Protein AF-X1L681-F1 (afdb_monomer_lite)

Organism: NCBI:txid412755

Foldseek 3Di:
DDDDDDDPDDPPPDPDDDDDPVVVVVVVVVCVVVVVVVVVVVVVVVQVVVVVVVVVVVVVCCVVCLVLDLFDFDLQQQAFLSEPVRGGTATPSPNGQGWHWDDDDRQKDPCVLDVRHIDGDDPVPIIDIDGPDDCSPDDDPDDDDDDKDAAQDADAADWDWPDDDPQAKTWTWHCQHPVPHNFIWIKIWGADPVRDIDIDIDTDPDHRDHSDMDD

pLDDT: mean 84.03, std 11.39, range [42.72, 97.19]

Secondary structure (DSSP, 8-state):
-----------------PPPHHHHHHHHHHHHHHHHHHHHHHHHHHHHHHHHHHHHHHHHHHHHHGGG----B---S-STT-STTS-SB-B-SSS---EEEESSS--EE-TTS-TT--EE---SSS-EEEEPP-GGGS--SS------EE-S---SSS-EEEEEETTTEEEEEES-BTTTBS--EEEEEEEETTTEEEEEEEE-SS---TT-EE-

Radius of gyration: 27.43 Å; chains: 1; bounding box: 93×43×68 Å

Structure (mmCIF, N/CA/C/O backbone):
data_AF-X1L681-F1
#
_entry.id   AF-X1L681-F1
#
loop_
_atom_site.group_PDB
_atom_site.id
_atom_site.type_symbol
_atom_site.label_atom_id
_atom_site.label_alt_id
_atom_site.label_comp_id
_atom_site.label_asym_id
_atom_site.label_entity_id
_atom_site.label_seq_id
_atom_site.pdbx_PDB_ins_code
_atom_site.Cartn_x
_atom_site.Cartn_y
_atom_site.Cartn_z
_atom_site.occupancy
_atom_site.B_iso_or_equiv
_atom_site.auth_seq_id
_atom_site.auth_comp_id
_atom_site.auth_asym_id
_atom_site.auth_atom_id
_atom_site.pdbx_PDB_model_num
ATOM 1 N N . MET A 1 1 ? -76.059 2.294 -3.462 1.00 42.72 1 MET A N 1
ATOM 2 C CA . MET A 1 1 ? -75.699 1.269 -2.457 1.00 42.72 1 MET A CA 1
ATOM 3 C C . MET A 1 1 ? -74.418 1.729 -1.767 1.00 42.72 1 MET A C 1
ATOM 5 O O . MET A 1 1 ? -73.366 1.656 -2.380 1.00 42.72 1 MET A O 1
ATOM 9 N N . ILE A 1 2 ? -74.500 2.302 -0.562 1.00 47.19 2 ILE A N 1
ATOM 10 C CA . ILE A 1 2 ? -73.331 2.794 0.194 1.00 47.19 2 ILE A CA 1
ATOM 11 C C . ILE A 1 2 ? -73.298 2.018 1.514 1.00 47.19 2 ILE A C 1
ATOM 13 O O . ILE A 1 2 ? -74.189 2.177 2.346 1.00 47.19 2 ILE A O 1
ATOM 17 N N . LYS A 1 3 ? -72.314 1.125 1.684 1.00 55.50 3 LYS A N 1
ATOM 18 C CA . LYS A 1 3 ? -72.090 0.389 2.938 1.00 55.50 3 LYS A CA 1
ATOM 19 C C . LYS A 1 3 ? -71.319 1.287 3.907 1.00 55.50 3 LYS A C 1
ATOM 21 O O . LYS A 1 3 ? -70.179 1.654 3.646 1.00 55.50 3 LYS A O 1
ATOM 26 N N . ARG A 1 4 ? -71.951 1.630 5.031 1.00 62.47 4 ARG A N 1
ATOM 27 C CA . ARG A 1 4 ? -71.332 2.330 6.164 1.00 62.47 4 ARG A CA 1
ATOM 28 C C . ARG A 1 4 ? -70.375 1.365 6.872 1.00 62.47 4 ARG A C 1
ATOM 30 O O . ARG A 1 4 ? -70.828 0.368 7.427 1.00 62.47 4 ARG A O 1
ATOM 37 N N . LEU A 1 5 ? -69.072 1.648 6.835 1.00 57.25 5 LEU A N 1
ATOM 38 C CA . LEU A 1 5 ? -68.060 0.879 7.562 1.00 57.25 5 LEU A CA 1
ATOM 39 C C . LEU A 1 5 ? -68.226 1.106 9.071 1.00 57.25 5 LEU A C 1
ATOM 41 O O . LEU A 1 5 ? -68.262 2.236 9.560 1.00 57.25 5 LEU A O 1
ATOM 45 N N . SER A 1 6 ? -68.403 0.006 9.794 1.00 63.72 6 SER A N 1
ATOM 46 C CA . SER A 1 6 ? -68.608 -0.039 11.235 1.00 63.72 6 SER A CA 1
ATOM 47 C C . SER A 1 6 ? -67.305 0.222 11.991 1.00 63.72 6 SER A C 1
ATOM 49 O O . SER A 1 6 ? -66.348 -0.527 11.840 1.00 63.72 6 SER A O 1
ATOM 51 N N . LYS A 1 7 ? -67.331 1.270 12.824 1.00 59.84 7 LYS A N 1
ATOM 52 C CA . LYS A 1 7 ? -66.601 1.465 14.091 1.00 59.84 7 LYS A CA 1
ATOM 53 C C . LYS A 1 7 ? -65.212 0.808 14.198 1.00 59.84 7 LYS A C 1
ATOM 55 O O . LYS A 1 7 ? -65.097 -0.352 14.579 1.00 59.84 7 LYS A O 1
ATOM 60 N N . PHE A 1 8 ? -64.165 1.622 14.052 1.00 59.06 8 PHE A N 1
ATOM 61 C CA . PHE A 1 8 ? -62.910 1.384 14.766 1.00 59.06 8 PHE A CA 1
ATOM 62 C C . PHE A 1 8 ? -63.180 1.586 16.264 1.00 59.06 8 PHE A C 1
ATOM 64 O O . PHE A 1 8 ? -63.377 2.705 16.733 1.00 59.06 8 PHE A O 1
ATOM 71 N N . SER A 1 9 ? -63.291 0.478 16.992 1.00 66.19 9 SER A N 1
ATOM 72 C CA . SER A 1 9 ? -63.393 0.447 18.449 1.00 66.19 9 SER A CA 1
ATOM 73 C C . SER A 1 9 ? -61.999 0.648 19.036 1.00 66.19 9 SER A C 1
ATOM 75 O O . SER A 1 9 ? -61.171 -0.255 18.952 1.00 66.19 9 SER A O 1
ATOM 77 N N . PHE A 1 10 ? -61.731 1.815 19.621 1.00 61.97 10 PHE A N 1
ATOM 78 C CA . PHE A 1 10 ? -60.530 2.032 20.428 1.00 61.97 10 PHE A CA 1
ATOM 79 C C . PHE A 1 10 ? -60.710 1.229 21.724 1.00 61.97 10 PHE A C 1
ATOM 81 O O . PHE A 1 10 ? -61.494 1.618 22.589 1.00 61.97 10 PHE A O 1
ATOM 88 N N . GLN A 1 11 ? -60.069 0.062 21.828 1.00 67.00 11 GLN A N 1
ATOM 89 C CA . GLN A 1 11 ? -59.990 -0.657 23.098 1.00 67.00 11 GLN A CA 1
ATOM 90 C C . GLN A 1 11 ? -59.232 0.234 24.087 1.00 67.00 11 GLN A C 1
ATOM 92 O O . GLN A 1 11 ? -58.074 0.582 23.861 1.00 67.00 11 GLN A O 1
ATOM 97 N N . SER A 1 12 ? -59.907 0.660 25.155 1.00 64.06 12 SER A N 1
ATOM 98 C CA . SER A 1 12 ? -59.257 1.325 26.277 1.00 64.06 12 SER A CA 1
ATOM 99 C C . SER A 1 12 ? -58.323 0.323 26.942 1.00 64.06 12 SER A C 1
ATOM 101 O O . SER A 1 12 ? -58.785 -0.742 27.349 1.00 64.06 12 SER A O 1
ATOM 103 N N . PHE A 1 13 ? -57.038 0.657 27.063 1.00 62.59 13 PHE A N 1
ATOM 104 C CA . PHE A 1 13 ? -56.138 -0.078 27.943 1.00 62.59 13 PHE A CA 1
ATOM 105 C C . PHE A 1 13 ? -56.743 -0.056 29.350 1.00 62.59 13 PHE A C 1
ATOM 107 O O . PHE A 1 13 ? -56.877 1.014 29.953 1.00 62.59 13 PHE A O 1
ATOM 114 N N . GLU A 1 14 ? -57.172 -1.219 29.845 1.00 66.12 14 GLU A N 1
ATOM 115 C CA . GLU A 1 14 ? -57.453 -1.380 31.267 1.00 66.12 14 GLU A CA 1
ATOM 116 C C . GLU A 1 14 ? -56.194 -0.981 32.036 1.00 66.12 14 GLU A C 1
ATOM 118 O O . GLU A 1 14 ? -55.065 -1.214 31.598 1.00 66.12 14 GLU A O 1
ATOM 123 N N . LYS A 1 15 ? -56.396 -0.262 33.141 1.00 64.25 15 LYS A N 1
ATOM 124 C CA . LYS A 1 15 ? -55.330 0.332 33.945 1.00 64.25 15 LYS A CA 1
ATOM 125 C C . LYS A 1 15 ? -54.627 -0.766 34.741 1.00 64.25 15 LYS A C 1
ATOM 127 O O . LYS A 1 15 ? -54.794 -0.867 35.956 1.00 64.25 15 LYS A O 1
ATOM 132 N N . ASP A 1 16 ? -53.853 -1.578 34.041 1.00 67.12 16 ASP A N 1
ATOM 133 C CA . AS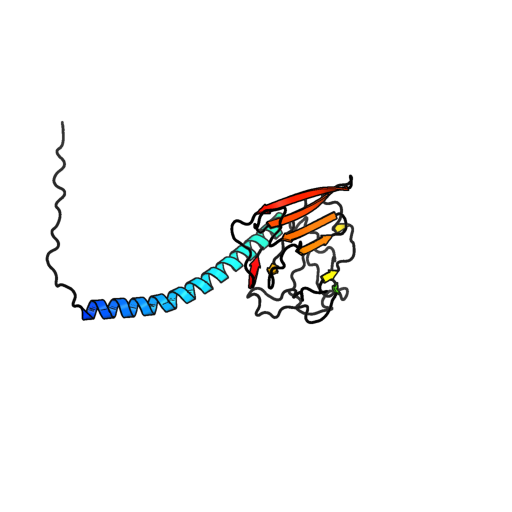P A 1 16 ? -52.916 -2.504 34.644 1.00 67.12 16 ASP A CA 1
ATOM 134 C C . ASP A 1 16 ? -51.794 -1.709 35.327 1.00 67.12 16 ASP A C 1
ATOM 136 O O . ASP A 1 16 ? -51.460 -0.582 34.955 1.00 67.12 16 ASP A O 1
ATOM 140 N N . LYS A 1 17 ? -51.307 -2.265 36.434 1.00 75.88 17 LYS A N 1
ATOM 141 C CA . LYS A 1 17 ? -50.476 -1.621 37.461 1.00 75.88 17 LYS A CA 1
ATOM 142 C C . LYS A 1 17 ? -49.351 -0.747 36.875 1.00 75.88 17 LYS A C 1
ATOM 144 O O . LYS A 1 17 ? -48.612 -1.178 35.998 1.00 75.88 17 LYS A O 1
ATOM 149 N N . GLY A 1 18 ? -49.199 0.473 37.401 1.00 77.31 18 GLY A N 1
ATOM 150 C CA . GLY A 1 18 ? -48.084 1.360 37.052 1.00 77.31 18 GLY A CA 1
ATOM 151 C C . GLY A 1 18 ? -46.745 0.830 37.572 1.00 77.31 18 GLY A C 1
ATOM 152 O O . GLY A 1 18 ? -46.695 0.227 38.643 1.00 77.31 18 GLY A O 1
ATOM 153 N N . PHE A 1 19 ? -45.671 1.074 36.821 1.00 76.69 19 PHE A N 1
ATOM 154 C CA . PHE A 1 19 ? -44.308 0.690 37.195 1.00 76.69 19 PHE A CA 1
ATOM 155 C C . PHE A 1 19 ? -43.806 1.507 38.390 1.00 76.69 19 PHE A C 1
ATOM 157 O O . PHE A 1 19 ? -44.055 2.712 38.486 1.00 76.69 19 PHE A O 1
ATOM 164 N N . THR A 1 20 ? -43.071 0.869 39.296 1.00 90.94 20 THR A N 1
ATOM 165 C CA . THR A 1 20 ? -42.394 1.569 40.390 1.00 90.94 20 THR A CA 1
ATOM 166 C C . THR A 1 20 ? -41.148 2.297 39.873 1.00 90.94 20 THR A C 1
ATOM 168 O O . THR A 1 20 ? -40.495 1.870 38.920 1.00 90.94 20 THR A O 1
ATOM 171 N N . LEU A 1 21 ? -40.779 3.413 40.511 1.00 91.25 21 LEU A N 1
ATOM 172 C CA . LEU A 1 21 ? -39.593 4.194 40.122 1.00 91.25 21 LEU A CA 1
ATOM 173 C C . LEU A 1 21 ? -38.296 3.378 40.207 1.00 91.25 21 LEU A C 1
ATOM 175 O O . LEU A 1 21 ? -37.393 3.572 39.396 1.00 91.25 21 LEU A O 1
ATOM 179 N N . ILE A 1 22 ? -38.213 2.457 41.170 1.00 92.62 22 ILE A N 1
ATOM 180 C CA . ILE A 1 22 ? -37.039 1.600 41.336 1.00 92.62 22 ILE A CA 1
ATOM 181 C C . ILE A 1 22 ? -36.929 0.561 40.215 1.00 92.62 22 ILE A C 1
ATOM 183 O O . ILE A 1 22 ? -35.825 0.307 39.742 1.00 92.62 22 ILE A O 1
ATOM 187 N N . GLU A 1 23 ? -38.050 0.020 39.728 1.00 91.12 23 GLU A N 1
ATOM 188 C CA . GLU A 1 23 ? -38.054 -0.899 38.582 1.00 91.12 23 GLU A CA 1
ATOM 189 C C . GLU A 1 23 ? -37.534 -0.207 37.327 1.00 91.12 23 GLU A C 1
ATOM 191 O O . GLU A 1 23 ? -36.645 -0.729 36.656 1.00 91.12 23 GLU A O 1
ATOM 196 N N . LEU A 1 24 ? -38.023 1.001 37.037 1.00 91.25 24 LEU A N 1
ATOM 197 C CA . LEU A 1 24 ? -37.568 1.742 35.864 1.00 91.25 24 LEU A CA 1
ATOM 198 C C . LEU A 1 24 ? -36.078 2.103 35.964 1.00 91.25 24 LEU A C 1
ATOM 200 O O . LEU A 1 24 ? -35.354 2.004 34.972 1.00 91.25 24 LEU A O 1
ATOM 204 N N . LEU A 1 25 ? -35.608 2.474 37.159 1.00 93.62 25 LEU A N 1
ATOM 205 C CA . LEU A 1 25 ? -34.208 2.824 37.397 1.00 93.62 25 LEU A CA 1
ATOM 206 C C . LEU A 1 25 ? -33.275 1.628 37.175 1.00 93.62 25 LEU A C 1
ATOM 208 O O . LEU A 1 25 ? -32.243 1.765 36.517 1.00 93.62 25 LEU A O 1
ATOM 212 N N . VAL A 1 26 ? -33.644 0.448 37.674 1.00 95.38 26 VAL A N 1
ATOM 213 C CA . VAL A 1 26 ? -32.852 -0.773 37.470 1.00 95.38 26 VAL A CA 1
ATOM 214 C C . VAL A 1 26 ? -32.825 -1.165 35.990 1.00 95.38 26 VAL A C 1
ATOM 216 O O . VAL A 1 26 ? -31.778 -1.567 35.485 1.00 95.38 26 VAL A O 1
ATOM 219 N N . VAL A 1 27 ? -33.929 -0.987 35.259 1.00 95.75 27 VAL A N 1
ATOM 220 C CA . VAL A 1 27 ? -33.996 -1.311 33.825 1.00 95.75 27 VAL A CA 1
ATOM 221 C C . VAL A 1 27 ? -33.046 -0.443 33.007 1.00 95.75 27 VAL A C 1
ATOM 223 O O . VAL A 1 27 ? -32.245 -0.979 32.242 1.00 95.75 27 VAL A O 1
ATOM 226 N N . ILE A 1 28 ? -33.080 0.881 33.174 1.00 95.25 28 ILE A N 1
ATOM 227 C CA . ILE A 1 28 ? -32.173 1.762 32.422 1.00 95.25 28 ILE A CA 1
ATOM 228 C C . ILE A 1 28 ? -30.708 1.536 32.818 1.00 95.25 28 ILE A C 1
ATOM 230 O O . ILE A 1 28 ? -29.828 1.648 31.965 1.00 95.25 28 ILE A O 1
ATOM 234 N N . ALA A 1 29 ? -30.446 1.148 34.073 1.00 96.06 29 ALA A N 1
ATOM 235 C CA . ALA A 1 29 ? -29.107 0.795 34.533 1.00 96.06 29 ALA A CA 1
ATOM 236 C C . ALA A 1 29 ? -28.584 -0.477 33.840 1.00 96.06 29 ALA A C 1
ATOM 238 O O . ALA A 1 29 ? -27.460 -0.488 33.337 1.00 96.06 29 ALA A O 1
ATOM 239 N N . ILE A 1 30 ? -29.405 -1.528 33.745 1.00 95.69 30 ILE A N 1
ATOM 240 C CA . ILE A 1 30 ? -29.020 -2.783 33.084 1.00 95.69 30 ILE A CA 1
ATOM 241 C C . ILE A 1 30 ? -28.907 -2.593 31.567 1.00 95.69 30 ILE A C 1
ATOM 243 O O . ILE A 1 30 ? -27.927 -3.039 30.972 1.00 95.69 30 ILE A O 1
ATOM 247 N N . VAL A 1 31 ? -29.858 -1.900 30.928 1.00 95.81 31 VAL A N 1
ATOM 248 C CA . VAL A 1 31 ? -29.795 -1.622 29.482 1.00 95.81 31 VAL A CA 1
ATOM 249 C C . VAL A 1 31 ? -28.575 -0.766 29.149 1.00 95.81 31 VAL A C 1
ATOM 251 O O . VAL A 1 31 ? -27.895 -1.063 28.173 1.00 95.81 31 VAL A O 1
ATOM 254 N N . GLY A 1 32 ? -28.237 0.238 29.965 1.00 96.44 32 GLY A N 1
ATOM 255 C CA . GLY A 1 32 ? -27.022 1.039 29.786 1.00 96.44 32 GLY A CA 1
ATOM 256 C C . GLY A 1 32 ? -25.744 0.201 29.876 1.00 96.44 32 GLY A C 1
ATOM 257 O O . GLY A 1 32 ? -24.854 0.328 29.031 1.00 96.44 32 GLY A O 1
ATOM 258 N N . LEU A 1 33 ? -25.681 -0.718 30.844 1.00 95.00 33 LEU A N 1
ATOM 259 C CA . LEU A 1 33 ? -24.559 -1.644 30.985 1.00 95.00 33 LEU A CA 1
ATOM 260 C C . LEU A 1 33 ? -24.437 -2.576 29.768 1.00 95.00 33 LEU A C 1
ATOM 262 O O . LEU A 1 33 ? -23.361 -2.669 29.175 1.00 95.00 33 LEU A O 1
ATOM 266 N N . LEU A 1 34 ? -25.535 -3.201 29.333 1.00 96.69 34 LEU A N 1
ATOM 267 C CA . LEU A 1 34 ? -25.547 -4.095 28.168 1.00 96.69 34 LEU A CA 1
ATOM 268 C C . LEU A 1 34 ? -25.254 -3.352 26.853 1.00 96.69 34 LEU A C 1
ATOM 270 O O . LEU A 1 34 ? -24.528 -3.866 25.997 1.00 96.69 34 LEU A O 1
ATOM 274 N N . ALA A 1 35 ? -25.766 -2.130 26.699 1.00 95.75 35 ALA A N 1
ATOM 275 C CA . ALA A 1 35 ? -25.518 -1.274 25.541 1.00 95.75 35 ALA A CA 1
ATOM 276 C C . ALA A 1 35 ? -24.029 -0.913 25.408 1.00 95.75 35 ALA A C 1
ATOM 278 O O . ALA A 1 35 ? -23.493 -0.880 24.299 1.00 95.75 35 ALA A O 1
ATOM 279 N N . SER A 1 36 ? -23.334 -0.694 26.530 1.00 95.38 36 SER A N 1
ATOM 280 C CA . SER A 1 36 ? -21.902 -0.374 26.510 1.00 95.38 36 SER A CA 1
ATOM 281 C C . SER A 1 36 ? -21.052 -1.524 25.948 1.00 95.38 36 SER A C 1
ATOM 283 O O . SER A 1 36 ? -20.210 -1.305 25.076 1.00 95.38 36 SER A O 1
ATOM 285 N N . ILE A 1 37 ? -21.329 -2.760 26.377 1.00 93.62 37 ILE A N 1
ATOM 286 C CA . ILE A 1 37 ? -20.597 -3.959 25.947 1.00 93.62 37 ILE A CA 1
ATOM 287 C C . ILE A 1 37 ? -20.890 -4.264 24.473 1.00 93.62 37 ILE A C 1
ATOM 289 O O . ILE A 1 37 ? -19.983 -4.547 23.687 1.00 93.62 37 ILE A O 1
ATOM 293 N N . THR A 1 38 ? -22.156 -4.162 24.069 1.00 93.19 38 THR A N 1
ATOM 294 C CA . THR A 1 38 ? -22.578 -4.437 22.688 1.00 93.19 38 THR A CA 1
ATOM 295 C C . THR A 1 38 ? -22.023 -3.426 21.684 1.00 93.19 38 THR A C 1
ATOM 297 O O . THR A 1 38 ? -21.612 -3.826 20.596 1.00 93.19 38 THR A O 1
ATOM 300 N N . LEU A 1 39 ? -21.915 -2.139 22.035 1.00 92.94 39 LEU A N 1
ATOM 301 C CA . LEU A 1 39 ? -21.349 -1.124 21.139 1.00 92.94 39 LEU A CA 1
ATOM 302 C C . LEU A 1 39 ? -19.888 -1.419 20.763 1.00 92.94 39 LEU A C 1
ATOM 304 O O . LEU A 1 39 ? -19.503 -1.256 19.603 1.00 92.94 39 LEU A O 1
ATOM 308 N N . VAL A 1 40 ? -19.073 -1.861 21.725 1.00 87.19 40 VAL A N 1
ATOM 309 C CA . VAL A 1 40 ? -17.669 -2.222 21.468 1.00 87.19 40 VAL A CA 1
ATOM 310 C C . VAL A 1 40 ? -17.587 -3.426 20.524 1.00 87.19 40 VAL A C 1
ATOM 312 O O . VAL A 1 40 ? -16.798 -3.411 19.577 1.00 87.19 40 VAL A O 1
ATOM 315 N N . ALA A 1 41 ? -18.453 -4.427 20.710 1.00 87.44 41 ALA A N 1
ATOM 316 C CA . ALA A 1 41 ? -18.529 -5.586 19.822 1.00 87.44 41 ALA A CA 1
ATOM 317 C C . ALA A 1 41 ? -18.938 -5.201 18.385 1.00 87.44 41 ALA A C 1
ATOM 319 O O . ALA A 1 41 ? -18.335 -5.687 17.427 1.00 87.44 41 ALA A O 1
ATOM 320 N N . ILE A 1 42 ? -19.899 -4.281 18.223 1.00 90.44 42 ILE A N 1
ATOM 321 C CA . ILE A 1 42 ? -20.344 -3.788 16.907 1.00 90.44 42 ILE A CA 1
ATOM 322 C C . ILE A 1 42 ? -19.225 -3.029 16.188 1.00 90.44 42 ILE A C 1
ATOM 324 O O . ILE A 1 42 ? -19.044 -3.222 14.987 1.00 90.44 42 ILE A O 1
ATOM 328 N N . LYS A 1 43 ? -18.447 -2.196 16.895 1.00 83.81 43 LYS A N 1
ATOM 329 C CA . LYS A 1 43 ? -17.310 -1.477 16.290 1.00 83.81 43 LYS A CA 1
ATOM 330 C C . LYS A 1 43 ? -16.279 -2.447 15.707 1.00 83.81 43 LYS A C 1
ATOM 332 O O . LYS A 1 43 ? -15.952 -2.336 14.528 1.00 83.81 43 LYS A O 1
ATOM 337 N N . LYS A 1 44 ? -15.861 -3.451 16.487 1.00 81.56 44 LYS A N 1
ATOM 338 C CA . LYS A 1 44 ? -14.920 -4.489 16.034 1.00 81.56 44 LYS A CA 1
ATOM 339 C C . LYS A 1 44 ? -15.485 -5.314 14.869 1.00 81.56 44 LYS A C 1
ATOM 341 O O . LYS A 1 44 ? -14.777 -5.594 13.906 1.00 81.56 44 LYS A O 1
ATOM 346 N N . ALA A 1 45 ? -16.766 -5.683 14.927 1.00 84.44 45 ALA A N 1
ATOM 347 C CA . ALA A 1 45 ? -17.429 -6.417 13.848 1.00 84.44 45 ALA A CA 1
ATOM 348 C C . ALA A 1 45 ? -17.530 -5.592 12.552 1.00 84.44 45 ALA A C 1
ATOM 350 O O . ALA A 1 45 ? -17.350 -6.130 11.462 1.00 84.44 45 ALA A O 1
ATOM 351 N N . GLY A 1 46 ? -17.779 -4.286 12.664 1.00 85.25 46 GLY A N 1
ATOM 352 C CA . GLY A 1 46 ? -17.822 -3.373 11.525 1.00 85.25 46 GLY A CA 1
ATOM 353 C C . GLY A 1 46 ? -16.472 -3.234 10.825 1.00 85.25 46 GLY A C 1
ATOM 354 O O . GLY A 1 46 ? -16.427 -3.207 9.598 1.00 85.25 46 GLY A O 1
ATOM 355 N N . GLU A 1 47 ? -15.374 -3.185 11.580 1.00 81.94 47 GLU A N 1
ATOM 356 C CA . GLU A 1 47 ? -14.016 -3.178 11.021 1.00 81.94 47 GLU A CA 1
ATOM 357 C C . GLU A 1 47 ? -13.709 -4.492 10.293 1.00 81.94 47 GLU A C 1
ATOM 359 O O . GLU A 1 47 ? -13.354 -4.458 9.118 1.00 81.94 47 GLU A O 1
ATOM 364 N N . LYS A 1 48 ? -13.996 -5.647 10.910 1.00 82.44 48 LYS A N 1
ATOM 365 C CA . LYS A 1 48 ? -13.881 -6.965 10.252 1.00 82.44 48 LYS A CA 1
ATOM 366 C C . LYS A 1 48 ? -14.704 -7.069 8.967 1.00 82.44 48 LYS A C 1
ATOM 368 O O . LYS A 1 48 ? -14.232 -7.598 7.965 1.00 82.44 48 LYS A O 1
ATOM 373 N N . ALA A 1 49 ? -15.925 -6.537 8.970 1.00 85.56 49 ALA A N 1
ATOM 374 C CA . ALA A 1 49 ? -16.780 -6.536 7.788 1.00 85.56 49 ALA A CA 1
ATOM 375 C C . ALA A 1 49 ? -16.226 -5.655 6.657 1.00 85.56 49 ALA A C 1
ATOM 377 O O . ALA A 1 49 ? -16.435 -5.976 5.489 1.00 85.56 49 ALA A O 1
ATOM 378 N N . LYS A 1 50 ? -15.528 -4.556 6.976 1.00 82.44 50 LYS A N 1
ATOM 379 C CA . LYS A 1 50 ? -14.849 -3.731 5.966 1.00 82.44 50 LYS A CA 1
ATOM 380 C C . LYS A 1 50 ? -13.710 -4.505 5.310 1.00 82.44 50 LYS A C 1
ATOM 382 O O . LYS A 1 50 ? -13.685 -4.569 4.086 1.00 82.44 50 LYS A O 1
ATOM 387 N N . TRP A 1 51 ? -12.871 -5.172 6.102 1.00 79.44 51 TRP A N 1
ATOM 388 C CA . TRP A 1 51 ? -11.792 -6.023 5.588 1.00 79.44 51 TRP A CA 1
ATOM 389 C C . TRP A 1 51 ? -12.306 -7.140 4.685 1.00 79.44 51 TRP A C 1
ATOM 391 O O . TRP A 1 51 ? -11.822 -7.308 3.571 1.00 79.44 51 TRP A O 1
ATOM 401 N N . ALA A 1 52 ? -13.345 -7.855 5.122 1.00 84.56 52 ALA A N 1
ATOM 402 C CA . ALA A 1 52 ? -13.939 -8.932 4.333 1.00 84.56 52 ALA A CA 1
ATOM 403 C C . ALA A 1 52 ? -14.457 -8.440 2.971 1.00 84.56 52 ALA A C 1
ATOM 405 O O . ALA A 1 52 ? -14.319 -9.131 1.964 1.00 84.56 52 ALA A O 1
ATOM 406 N N . ARG A 1 53 ? -15.025 -7.227 2.918 1.00 86.69 53 ARG A N 1
ATOM 407 C CA . ARG A 1 53 ? -15.455 -6.613 1.653 1.00 86.69 53 ARG A CA 1
ATOM 408 C C . ARG A 1 53 ? -14.274 -6.227 0.771 1.00 86.69 53 ARG A C 1
ATOM 410 O O . ARG A 1 53 ? -14.345 -6.467 -0.428 1.00 86.69 53 ARG A O 1
ATOM 417 N N . MET A 1 54 ? -13.216 -5.663 1.352 1.00 84.69 54 MET A N 1
ATOM 418 C CA . MET A 1 54 ? -12.010 -5.278 0.613 1.00 84.69 54 MET A CA 1
ATOM 419 C C . MET A 1 54 ? -11.328 -6.500 -0.021 1.00 84.69 54 MET A C 1
ATOM 421 O O . MET A 1 54 ? -11.020 -6.495 -1.215 1.00 84.69 54 MET A O 1
ATOM 425 N N . LEU A 1 55 ? -11.195 -7.597 0.737 1.00 84.31 55 LEU A N 1
ATOM 426 C CA . LEU A 1 55 ? -10.682 -8.874 0.230 1.00 84.31 55 LEU A CA 1
ATOM 427 C C . LEU A 1 55 ? -11.558 -9.439 -0.893 1.00 84.31 55 LEU A C 1
ATOM 429 O O . LEU A 1 55 ? -11.048 -9.853 -1.932 1.00 84.31 55 LEU A O 1
ATOM 433 N N . GLN A 1 56 ? -12.882 -9.431 -0.711 1.00 89.12 56 GLN A N 1
ATOM 434 C CA . GLN A 1 56 ? -13.812 -9.927 -1.725 1.00 89.12 56 GLN A CA 1
ATOM 435 C C . GLN A 1 56 ? -13.742 -9.107 -3.018 1.00 89.12 56 GLN A C 1
ATOM 437 O O . GLN A 1 56 ? -13.836 -9.675 -4.107 1.00 89.12 56 GLN A O 1
ATOM 442 N N . PHE A 1 57 ? -13.571 -7.788 -2.906 1.00 87.75 57 PHE A N 1
ATOM 443 C CA . PHE A 1 57 ? -13.377 -6.914 -4.055 1.00 87.75 57 PHE A CA 1
ATOM 444 C C . PHE A 1 57 ? -12.058 -7.230 -4.774 1.00 87.75 57 PHE A C 1
ATOM 446 O O . PHE A 1 57 ? -12.077 -7.453 -5.982 1.00 87.75 57 PHE A O 1
ATOM 453 N N . SER A 1 58 ? -10.953 -7.372 -4.033 1.00 86.75 58 SER A N 1
ATOM 454 C CA . SER A 1 58 ? -9.646 -7.759 -4.590 1.00 86.75 58 SER A CA 1
ATOM 455 C C . SER A 1 58 ? -9.722 -9.093 -5.340 1.00 86.75 58 SER A C 1
ATOM 457 O O . SER A 1 58 ? -9.298 -9.194 -6.486 1.00 86.75 58 SER A O 1
ATOM 459 N N . SER A 1 59 ? -10.349 -10.107 -4.736 1.00 88.00 59 SER A N 1
ATOM 460 C CA . SER A 1 59 ? -10.573 -11.408 -5.377 1.00 88.00 59 SER A CA 1
ATOM 461 C C . SER A 1 59 ? -11.448 -11.291 -6.629 1.00 88.00 59 SER A C 1
ATOM 463 O O . SER A 1 59 ? -11.177 -11.947 -7.633 1.00 88.00 59 SER A O 1
ATOM 465 N N . SER A 1 60 ? -12.472 -10.432 -6.613 1.00 89.25 60 SER A N 1
ATOM 466 C CA . SER A 1 60 ? -13.311 -10.215 -7.796 1.00 89.25 60 SER A CA 1
ATOM 467 C C . SER A 1 60 ? -12.543 -9.573 -8.954 1.00 89.25 60 SER A C 1
ATOM 469 O O . SER A 1 60 ? -12.742 -9.982 -10.097 1.00 89.25 60 SER A O 1
ATOM 471 N N . LEU A 1 61 ? -11.629 -8.637 -8.668 1.00 86.38 61 LEU A N 1
ATOM 472 C CA . LEU A 1 61 ? -10.755 -8.044 -9.680 1.00 86.38 61 LEU A CA 1
ATOM 473 C C . LEU A 1 61 ? -9.757 -9.064 -10.214 1.00 86.38 61 LEU A C 1
ATOM 475 O O . LEU A 1 61 ? -9.615 -9.179 -11.426 1.00 86.38 61 LEU A O 1
ATOM 479 N N . TYR A 1 62 ? -9.156 -9.871 -9.341 1.00 84.69 62 TYR A N 1
ATOM 480 C CA . TYR A 1 62 ? -8.272 -10.955 -9.758 1.00 84.69 62 TYR A CA 1
ATOM 481 C C . TYR A 1 62 ? -8.981 -11.940 -10.701 1.00 84.69 62 TYR A C 1
ATOM 483 O O . TYR A 1 62 ? -8.448 -12.316 -11.739 1.00 84.69 62 TYR A O 1
ATOM 491 N N . HIS A 1 63 ? -10.225 -12.324 -10.408 1.00 86.94 63 HIS A N 1
ATOM 492 C CA . HIS A 1 63 ? -10.988 -13.209 -11.294 1.00 86.94 63 HIS A CA 1
ATOM 493 C C . HIS A 1 63 ? -11.410 -12.550 -12.613 1.00 86.94 63 HIS A C 1
ATOM 495 O O . HIS A 1 63 ? -11.503 -13.239 -13.627 1.00 86.94 63 HIS A O 1
ATOM 501 N N . ALA A 1 64 ? -11.681 -11.244 -12.611 1.00 85.75 64 ALA A N 1
ATOM 502 C CA . ALA A 1 64 ? -12.087 -10.518 -13.811 1.00 85.75 64 ALA A CA 1
ATOM 503 C C . ALA A 1 64 ? -10.901 -10.161 -14.723 1.00 85.75 64 ALA A C 1
ATOM 505 O O . ALA A 1 64 ? -11.054 -10.156 -15.942 1.00 85.75 64 ALA A O 1
ATOM 506 N N . LEU A 1 65 ? -9.739 -9.863 -14.136 1.00 82.56 65 LEU A N 1
ATOM 507 C CA . LEU A 1 65 ? -8.590 -9.248 -14.808 1.00 82.56 65 LEU A CA 1
ATOM 508 C C . LEU A 1 65 ? -7.304 -10.077 -14.714 1.00 82.56 65 LEU A C 1
ATOM 510 O O . LEU A 1 65 ? -6.291 -9.669 -15.269 1.00 82.56 65 LEU A O 1
ATOM 514 N N . GLY A 1 66 ? -7.323 -11.244 -14.065 1.00 78.31 66 GLY A N 1
ATOM 515 C CA . GLY A 1 66 ? -6.122 -12.045 -13.799 1.00 78.31 66 GLY A CA 1
ATOM 516 C C . GLY A 1 66 ? -5.335 -12.443 -15.049 1.00 78.31 66 GLY A C 1
ATOM 517 O O . GLY A 1 66 ? -4.126 -12.602 -14.980 1.00 78.31 66 GLY A O 1
ATOM 518 N N . ALA A 1 67 ? -5.987 -12.534 -16.215 1.00 79.88 67 ALA A N 1
ATOM 519 C CA . ALA A 1 67 ? -5.307 -12.799 -17.486 1.00 79.88 67 ALA A CA 1
ATOM 520 C C . ALA A 1 67 ? -4.462 -11.615 -18.007 1.00 79.88 67 ALA A C 1
ATOM 522 O O . ALA A 1 67 ? -3.610 -11.821 -18.865 1.00 79.88 67 ALA A O 1
ATOM 523 N N . GLY A 1 68 ? -4.716 -10.393 -17.530 1.00 86.00 68 GLY A N 1
ATOM 524 C CA . GLY A 1 68 ? -3.954 -9.181 -17.854 1.00 86.00 68 GLY A CA 1
ATOM 525 C C . GLY A 1 68 ? -3.150 -8.635 -16.671 1.00 86.00 68 GLY A C 1
ATOM 526 O O . GLY A 1 68 ? -2.656 -7.513 -16.742 1.00 86.00 68 GLY A O 1
ATOM 527 N N . LEU A 1 69 ? -3.053 -9.391 -15.575 1.00 90.88 69 LEU A N 1
ATOM 528 C CA . LEU A 1 69 ? -2.295 -9.010 -14.390 1.00 90.88 69 LEU A CA 1
ATOM 529 C C . LEU A 1 69 ? -0.798 -9.146 -14.680 1.00 90.88 69 LEU A C 1
ATOM 531 O O . LEU A 1 69 ? -0.313 -10.253 -14.872 1.00 90.88 69 LEU A O 1
ATOM 535 N N . VAL A 1 70 ? -0.080 -8.024 -14.696 1.00 93.12 70 VAL A N 1
ATOM 536 C CA . VAL A 1 70 ? 1.367 -7.974 -14.986 1.00 93.12 70 VAL A CA 1
ATOM 537 C C . VAL A 1 70 ? 2.239 -7.765 -13.744 1.00 93.12 70 VAL A C 1
ATOM 539 O O . VAL A 1 70 ? 3.459 -7.758 -13.842 1.00 93.12 70 VAL A O 1
ATOM 542 N N . GLY A 1 71 ? 1.628 -7.580 -12.574 1.00 93.19 71 GLY A N 1
ATOM 543 C CA . GLY A 1 71 ? 2.340 -7.443 -11.307 1.00 93.19 71 GLY A CA 1
ATOM 544 C C . GLY A 1 71 ? 1.395 -7.560 -10.116 1.00 93.19 71 GLY A C 1
ATOM 545 O O . GLY A 1 71 ? 0.359 -6.895 -10.081 1.00 93.19 71 GLY A O 1
ATOM 546 N N . GLU A 1 72 ? 1.743 -8.410 -9.152 1.00 93.19 72 GLU A N 1
ATOM 547 C CA . GLU A 1 72 ? 1.024 -8.565 -7.886 1.00 93.19 72 GLU A CA 1
ATOM 548 C C . GLU A 1 72 ? 2.003 -8.814 -6.737 1.00 93.19 72 GLU A C 1
ATOM 550 O O . GLU A 1 72 ? 2.545 -9.910 -6.595 1.00 93.19 72 GLU A O 1
ATOM 555 N N . TRP A 1 73 ? 2.159 -7.810 -5.873 1.00 93.38 73 TRP A N 1
ATOM 556 C CA . TRP A 1 73 ? 3.000 -7.870 -4.677 1.00 93.38 73 TRP A CA 1
ATOM 557 C C . TRP A 1 73 ? 2.123 -7.923 -3.432 1.00 93.38 73 TRP A C 1
ATOM 559 O O . TRP A 1 73 ? 1.430 -6.957 -3.103 1.00 93.38 73 TRP A O 1
ATOM 569 N N . ARG A 1 74 ? 2.121 -9.077 -2.760 1.00 89.38 74 ARG A N 1
ATOM 570 C CA . ARG A 1 74 ? 1.187 -9.364 -1.661 1.00 89.38 74 ARG A CA 1
ATOM 571 C C . ARG A 1 74 ? 1.741 -9.039 -0.277 1.00 89.38 74 ARG A C 1
ATOM 573 O O . ARG A 1 74 ? 0.946 -8.870 0.638 1.00 89.38 74 ARG A O 1
ATOM 580 N N . PHE A 1 75 ? 3.062 -8.926 -0.141 1.00 90.81 75 PHE A N 1
ATOM 581 C CA . PHE A 1 75 ? 3.759 -8.697 1.129 1.00 90.81 75 PHE A CA 1
ATOM 582 C C . PHE A 1 75 ? 3.519 -9.776 2.197 1.00 90.81 75 PHE A C 1
ATOM 584 O O . PHE A 1 75 ? 3.630 -9.496 3.387 1.00 90.81 75 PHE A O 1
ATOM 591 N N . GLU A 1 76 ? 3.220 -11.011 1.795 1.00 87.75 76 GLU A N 1
ATOM 592 C CA . GLU A 1 76 ? 2.977 -12.133 2.719 1.00 87.75 76 GLU A CA 1
ATOM 593 C C . GLU A 1 76 ? 4.261 -12.890 3.086 1.00 87.75 76 GLU A C 1
ATOM 595 O O . GLU A 1 76 ? 4.240 -13.840 3.867 1.00 87.75 76 GLU A O 1
ATOM 600 N N . GLU A 1 77 ? 5.388 -12.497 2.499 1.00 88.69 77 GLU A N 1
ATOM 601 C CA . GLU A 1 77 ? 6.684 -13.122 2.719 1.00 88.69 77 GLU A CA 1
ATOM 602 C C . GLU A 1 77 ? 7.261 -12.763 4.093 1.00 88.69 77 GLU A C 1
ATOM 604 O O . GLU A 1 77 ? 7.931 -13.583 4.723 1.00 88.69 77 GLU A O 1
ATOM 609 N N . GLY A 1 78 ? 7.008 -11.531 4.552 1.00 87.25 78 GLY A N 1
ATOM 610 C CA . GLY A 1 78 ? 7.389 -11.018 5.871 1.00 87.25 78 GLY A CA 1
ATOM 611 C C . GLY A 1 78 ? 8.892 -10.957 6.153 1.00 87.25 78 GLY A C 1
ATOM 612 O O . GLY A 1 78 ? 9.294 -10.678 7.284 1.00 87.25 78 GLY A O 1
ATOM 613 N N . ALA A 1 79 ? 9.725 -11.236 5.152 1.00 89.88 79 ALA A N 1
ATOM 614 C CA . ALA A 1 79 ? 11.172 -11.240 5.255 1.00 89.88 79 ALA A CA 1
ATOM 615 C C . ALA A 1 79 ? 11.834 -11.053 3.884 1.00 89.88 79 ALA A C 1
ATOM 617 O O . ALA A 1 79 ? 11.295 -11.427 2.842 1.00 89.88 79 ALA A O 1
ATOM 618 N N . ASN A 1 80 ? 13.048 -10.513 3.927 1.00 92.75 80 ASN A N 1
ATOM 619 C CA . ASN A 1 80 ? 13.910 -10.277 2.775 1.00 92.75 80 ASN A CA 1
ATOM 620 C C . ASN A 1 80 ? 14.471 -11.577 2.173 1.00 92.75 80 ASN A C 1
ATOM 622 O O . ASN A 1 80 ? 14.662 -12.569 2.883 1.00 92.75 80 ASN A O 1
ATOM 626 N N . GLY A 1 81 ? 14.792 -11.542 0.878 1.00 94.12 81 GLY A N 1
ATOM 627 C CA . GLY A 1 81 ? 15.430 -12.640 0.146 1.00 94.12 81 GLY A CA 1
ATOM 628 C C . GLY A 1 81 ? 14.600 -13.921 0.023 1.00 94.12 81 GLY A C 1
ATOM 629 O O . GLY A 1 81 ? 15.162 -15.017 -0.022 1.00 94.12 81 GLY A O 1
ATOM 630 N N . THR A 1 82 ? 13.274 -13.809 0.032 1.00 93.56 82 THR A N 1
ATOM 631 C CA . THR A 1 82 ? 12.341 -14.947 0.015 1.00 93.56 82 THR A CA 1
ATOM 632 C C . THR A 1 82 ? 11.893 -15.340 -1.391 1.00 93.56 82 THR A C 1
ATOM 634 O O . THR A 1 82 ? 11.408 -16.459 -1.585 1.00 93.56 82 THR A O 1
ATOM 637 N N . CYS A 1 83 ? 12.084 -14.465 -2.379 1.00 94.88 83 CYS A N 1
ATOM 638 C CA . CYS A 1 83 ? 11.742 -14.749 -3.767 1.00 94.88 83 CYS A CA 1
ATOM 639 C C . CYS A 1 83 ? 12.724 -15.735 -4.402 1.00 94.88 83 CYS A C 1
ATOM 641 O O . CYS A 1 83 ? 13.857 -15.904 -3.950 1.00 94.88 83 CYS A O 1
ATOM 643 N N . ALA A 1 84 ? 12.295 -16.396 -5.480 1.00 93.06 84 ALA A N 1
ATOM 644 C CA . ALA A 1 84 ? 13.097 -17.424 -6.150 1.00 93.06 84 ALA A CA 1
ATOM 645 C C . ALA A 1 84 ? 14.433 -16.891 -6.708 1.00 93.06 84 ALA A C 1
ATOM 647 O O . ALA A 1 84 ? 15.408 -17.636 -6.796 1.00 93.06 84 ALA A O 1
ATOM 648 N N . ASP A 1 85 ? 14.479 -15.608 -7.057 1.00 94.06 85 ASP A N 1
ATOM 649 C CA . ASP A 1 85 ? 15.651 -14.866 -7.530 1.00 94.06 85 ASP A CA 1
ATOM 650 C C . ASP A 1 85 ? 16.431 -14.164 -6.401 1.00 94.06 85 ASP A C 1
ATOM 652 O O . ASP A 1 85 ? 17.415 -13.471 -6.663 1.00 94.06 85 ASP A O 1
ATOM 656 N N . GLY A 1 86 ? 16.022 -14.357 -5.143 1.00 94.06 86 GLY A N 1
ATOM 657 C CA . GLY A 1 86 ? 16.633 -13.737 -3.970 1.00 94.06 86 GLY A CA 1
ATOM 658 C C . GLY A 1 86 ? 16.199 -12.294 -3.716 1.00 94.06 86 GLY A C 1
ATOM 659 O O . GLY A 1 86 ? 16.799 -11.648 -2.861 1.00 94.06 86 GLY A O 1
ATOM 660 N N . LYS A 1 87 ? 15.182 -11.792 -4.429 1.00 96.12 87 LYS A N 1
ATOM 661 C CA . LYS A 1 87 ? 14.538 -10.508 -4.131 1.00 96.12 87 LYS A CA 1
ATOM 662 C C . LYS A 1 87 ? 13.696 -10.570 -2.860 1.00 96.12 87 LYS A C 1
ATOM 664 O O . LYS A 1 87 ? 13.423 -11.642 -2.313 1.00 96.12 87 LYS A O 1
ATOM 669 N N . ASP A 1 88 ? 13.310 -9.396 -2.374 1.00 95.44 88 ASP A N 1
ATOM 670 C CA . ASP A 1 88 ? 12.626 -9.263 -1.094 1.00 95.44 88 ASP A CA 1
ATOM 671 C C . ASP A 1 88 ? 11.106 -9.340 -1.208 1.00 95.44 88 ASP A C 1
ATOM 673 O O . ASP A 1 88 ? 10.457 -9.886 -0.322 1.00 95.44 88 ASP A O 1
ATOM 677 N N . VAL A 1 89 ? 10.539 -8.764 -2.269 1.00 96.19 89 VAL A N 1
ATOM 678 C CA . VAL A 1 89 ? 9.090 -8.634 -2.453 1.00 96.19 89 VAL A CA 1
ATOM 679 C C . VAL A 1 89 ? 8.687 -9.383 -3.711 1.00 96.19 89 VAL A C 1
ATOM 681 O O . VAL A 1 89 ? 9.060 -8.988 -4.817 1.00 96.19 89 VAL A O 1
ATOM 684 N N . CYS A 1 90 ? 7.928 -10.465 -3.563 1.00 95.75 90 CYS A N 1
ATOM 685 C CA . CYS A 1 90 ? 7.701 -11.375 -4.678 1.00 95.75 90 CYS A CA 1
ATOM 686 C C . CYS A 1 90 ? 6.501 -10.956 -5.517 1.00 95.75 90 CYS A C 1
ATOM 688 O O . CYS A 1 90 ? 5.437 -10.618 -4.998 1.00 95.75 90 CYS A O 1
ATOM 690 N N . ASP A 1 91 ? 6.682 -11.004 -6.832 1.00 95.56 91 ASP A N 1
ATOM 691 C CA . ASP A 1 91 ? 5.614 -10.865 -7.803 1.00 95.56 91 ASP A CA 1
ATOM 692 C C . ASP A 1 91 ? 4.936 -12.221 -8.027 1.00 95.56 91 ASP A C 1
ATOM 694 O O . ASP A 1 91 ? 5.540 -13.197 -8.476 1.00 95.56 91 ASP A O 1
ATOM 698 N N . THR A 1 92 ? 3.645 -12.268 -7.726 1.00 92.56 92 THR A N 1
ATOM 699 C CA . THR A 1 92 ? 2.804 -13.464 -7.844 1.00 92.56 92 THR A CA 1
ATOM 700 C C . THR A 1 92 ? 1.982 -13.506 -9.135 1.00 92.56 92 THR A C 1
ATOM 702 O O . THR A 1 92 ? 1.265 -14.479 -9.372 1.00 92.56 92 THR A O 1
ATOM 705 N N . SER A 1 93 ? 2.145 -12.513 -10.019 1.00 91.56 93 SER A N 1
ATOM 706 C CA . SER A 1 93 ? 1.480 -12.460 -11.330 1.00 91.56 93 SER A CA 1
ATOM 707 C C . SER A 1 93 ? 2.014 -13.483 -12.343 1.00 91.56 93 SER A C 1
ATOM 709 O O . SER A 1 93 ? 1.322 -13.830 -13.300 1.00 91.56 93 SER A O 1
ATOM 711 N N . GLY A 1 94 ? 3.235 -13.986 -12.127 1.00 90.56 94 GLY A N 1
ATOM 712 C CA . GLY A 1 94 ? 3.935 -14.893 -13.042 1.00 90.56 94 GLY A CA 1
ATOM 713 C C . GLY A 1 94 ? 4.879 -14.204 -14.033 1.00 90.56 94 GLY A C 1
ATOM 714 O O . GLY A 1 94 ? 5.445 -14.892 -14.881 1.00 90.56 94 GLY A O 1
ATOM 715 N N . TYR A 1 95 ? 5.070 -12.884 -13.926 1.00 93.00 95 TYR A N 1
ATOM 716 C CA . TYR A 1 95 ? 5.992 -12.110 -14.768 1.00 93.00 95 TYR A CA 1
ATOM 717 C C . TYR A 1 95 ? 7.347 -11.807 -14.117 1.00 93.00 95 TYR A C 1
ATOM 719 O O . TYR A 1 95 ? 8.188 -11.172 -14.748 1.00 93.00 95 TYR A O 1
ATOM 727 N N . GLU A 1 96 ? 7.574 -12.298 -12.894 1.00 94.44 96 GLU A N 1
ATOM 728 C CA . GLU A 1 96 ? 8.841 -12.166 -12.161 1.00 94.44 96 GLU A CA 1
ATOM 729 C C . GLU A 1 96 ? 9.282 -10.706 -11.965 1.00 94.44 96 GLU A C 1
ATOM 731 O O . GLU A 1 96 ? 10.471 -10.415 -11.841 1.00 94.44 96 GLU A O 1
ATOM 736 N N . ASN A 1 97 ? 8.330 -9.771 -11.880 1.00 96.25 97 ASN A N 1
ATOM 737 C CA . ASN A 1 97 ? 8.607 -8.369 -11.573 1.00 96.25 97 ASN A CA 1
ATOM 738 C C . ASN A 1 97 ? 8.877 -8.185 -10.064 1.00 96.25 97 ASN A C 1
ATOM 740 O O . ASN A 1 97 ? 8.254 -7.356 -9.403 1.00 96.25 97 ASN A O 1
ATOM 744 N N . ASN A 1 98 ? 9.766 -8.999 -9.489 1.00 97.19 98 ASN A N 1
ATOM 745 C CA . ASN A 1 98 ? 10.085 -8.981 -8.063 1.00 97.19 98 ASN A CA 1
ATOM 746 C C . ASN A 1 98 ? 10.759 -7.657 -7.662 1.00 97.19 98 ASN A C 1
ATOM 748 O O . ASN A 1 98 ? 11.507 -7.051 -8.433 1.00 97.19 98 ASN A O 1
ATOM 752 N N . GLY A 1 99 ? 10.492 -7.218 -6.434 1.00 96.94 99 GLY A N 1
ATOM 753 C CA . GLY A 1 99 ? 10.981 -5.965 -5.872 1.00 96.94 99 GLY A CA 1
ATOM 754 C C . GLY A 1 99 ? 12.127 -6.146 -4.875 1.00 96.94 99 GLY A C 1
ATOM 755 O O . GLY A 1 99 ? 12.162 -7.106 -4.105 1.00 96.94 99 GLY A O 1
ATOM 756 N N . GLU A 1 100 ? 13.047 -5.187 -4.857 1.00 97.00 100 GLU A N 1
ATOM 757 C CA . GLU A 1 100 ? 14.108 -5.047 -3.855 1.00 97.00 100 GLU A CA 1
ATOM 758 C C . GLU A 1 100 ? 13.757 -3.930 -2.874 1.00 97.00 100 GLU A C 1
ATOM 760 O O . GLU A 1 100 ? 13.429 -2.815 -3.298 1.00 97.00 100 GLU A O 1
ATOM 765 N N . TRP A 1 101 ? 13.879 -4.180 -1.570 1.00 96.56 101 TRP A N 1
ATOM 766 C CA . TRP A 1 101 ? 13.767 -3.095 -0.607 1.00 96.56 101 TRP A CA 1
ATOM 767 C C . TRP A 1 101 ? 15.008 -2.207 -0.622 1.00 96.56 101 TRP A C 1
ATOM 769 O O . TRP A 1 101 ? 16.141 -2.660 -0.482 1.00 96.56 101 TRP A O 1
ATOM 779 N N . ASN A 1 102 ? 14.774 -0.905 -0.675 1.00 97.00 102 ASN A N 1
ATOM 780 C CA . ASN A 1 102 ? 15.781 0.121 -0.480 1.00 97.00 102 ASN A CA 1
ATOM 781 C C . ASN A 1 102 ? 15.400 0.985 0.720 1.00 97.00 102 ASN A C 1
ATOM 783 O O . ASN A 1 102 ? 14.222 1.123 1.039 1.00 97.00 102 ASN A O 1
ATOM 787 N N . GLY A 1 103 ? 16.403 1.593 1.353 1.00 95.31 103 GLY A N 1
ATOM 788 C CA . GLY A 1 103 ? 16.207 2.441 2.524 1.00 95.31 103 GLY A CA 1
ATOM 789 C C . GLY A 1 103 ? 16.844 1.863 3.780 1.00 95.31 103 GLY A C 1
ATOM 790 O O . GLY A 1 103 ? 17.876 1.188 3.719 1.00 95.31 103 GLY A O 1
ATOM 791 N N . THR A 1 104 ? 16.294 2.213 4.939 1.00 93.50 104 THR A N 1
ATOM 792 C CA . THR A 1 104 ? 16.880 1.864 6.237 1.00 93.50 104 THR A CA 1
ATOM 793 C C . THR A 1 104 ? 15.818 1.589 7.287 1.00 93.50 104 THR A C 1
ATOM 795 O O . THR A 1 104 ? 14.869 2.352 7.438 1.00 93.50 104 THR A O 1
ATOM 798 N N . GLY A 1 105 ? 16.080 0.603 8.143 1.00 91.00 105 GLY A N 1
ATOM 799 C CA . GLY A 1 105 ? 15.207 0.257 9.260 1.00 91.00 105 GLY A CA 1
ATOM 800 C C . GLY A 1 105 ? 14.415 -1.011 8.976 1.00 91.00 105 GLY A C 1
ATOM 801 O O . GLY A 1 105 ? 14.920 -1.928 8.333 1.00 91.00 105 GLY A O 1
ATOM 802 N N . THR A 1 106 ? 13.203 -1.083 9.521 1.00 90.81 106 THR A N 1
ATOM 803 C CA . THR A 1 106 ? 12.313 -2.237 9.371 1.00 90.81 106 THR A CA 1
ATOM 804 C C . THR A 1 106 ? 11.349 -1.989 8.218 1.00 90.81 106 THR A C 1
ATOM 806 O O . THR A 1 106 ? 10.527 -1.081 8.304 1.00 90.81 106 THR A O 1
ATOM 809 N N . HIS A 1 107 ? 11.431 -2.821 7.178 1.00 92.50 107 HIS A N 1
ATOM 810 C CA . HIS A 1 107 ? 10.585 -2.714 5.984 1.00 92.50 107 HIS A CA 1
ATOM 811 C C . HIS A 1 107 ? 9.325 -3.588 6.025 1.00 92.50 107 HIS A C 1
ATOM 813 O O . HIS A 1 107 ? 8.468 -3.480 5.156 1.00 92.50 107 HIS A O 1
ATOM 819 N N . TRP A 1 108 ? 9.195 -4.455 7.028 1.00 91.19 108 TRP A N 1
ATOM 820 C CA . TRP A 1 108 ? 8.046 -5.341 7.191 1.00 91.19 108 TRP A CA 1
ATOM 821 C C . TRP A 1 108 ? 7.278 -4.948 8.446 1.00 91.19 108 TRP A C 1
ATOM 823 O O . TRP A 1 108 ? 7.829 -4.943 9.545 1.00 91.19 108 TRP A O 1
ATOM 833 N N . ALA A 1 109 ? 6.007 -4.602 8.279 1.00 86.50 109 ALA A N 1
ATOM 834 C CA . ALA A 1 109 ? 5.095 -4.380 9.385 1.00 86.50 109 ALA A CA 1
ATOM 835 C C . ALA A 1 109 ? 4.700 -5.732 9.988 1.00 86.50 109 ALA A C 1
ATOM 837 O O . ALA A 1 109 ? 4.199 -6.597 9.271 1.00 86.50 109 ALA A O 1
ATOM 838 N N . ASP A 1 110 ? 4.871 -5.892 11.302 1.00 68.31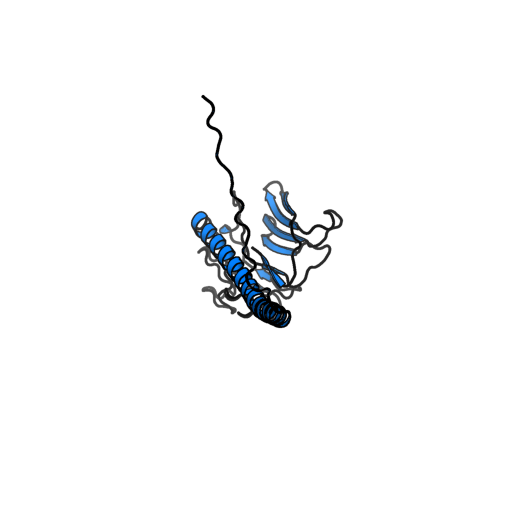 110 ASP A N 1
ATOM 839 C CA . ASP A 1 110 ? 4.410 -7.084 12.017 1.00 68.31 110 ASP A CA 1
ATOM 840 C C . ASP A 1 110 ? 2.898 -7.318 11.825 1.00 68.31 110 ASP A C 1
ATOM 842 O O . ASP A 1 110 ? 2.104 -6.391 11.636 1.00 68.31 110 ASP A O 1
ATOM 846 N N . ASN A 1 111 ? 2.491 -8.581 11.966 1.00 60.06 111 ASN A N 1
ATOM 847 C CA . ASN A 1 111 ? 1.126 -9.102 11.778 1.00 60.06 111 ASN A CA 1
ATOM 848 C C . ASN A 1 111 ? 0.030 -8.428 12.645 1.00 60.06 111 ASN A C 1
ATOM 850 O O . ASN A 1 111 ? -1.147 -8.766 12.534 1.00 60.06 111 ASN A O 1
ATOM 854 N N . ASP A 1 112 ? 0.388 -7.483 13.517 1.00 53.03 112 ASP A N 1
ATOM 855 C CA . ASP A 1 112 ? -0.544 -6.695 14.331 1.00 53.03 112 ASP A CA 1
ATOM 856 C C . ASP A 1 112 ? -1.184 -5.525 13.558 1.00 53.03 112 ASP A C 1
ATOM 858 O O . ASP A 1 112 ? -2.159 -4.925 14.024 1.00 53.03 112 ASP A O 1
ATOM 862 N N . VAL A 1 113 ? -0.667 -5.179 12.373 1.00 55.53 113 VAL A N 1
ATOM 863 C CA . VAL A 1 113 ? -1.135 -4.009 11.606 1.00 55.53 113 VAL A CA 1
ATOM 864 C C . VAL A 1 113 ? -2.345 -4.336 10.717 1.00 55.53 113 VAL A C 1
ATOM 866 O O . VAL A 1 113 ? -3.120 -3.435 10.374 1.00 55.53 113 VAL A O 1
ATOM 869 N N . SER A 1 114 ? -2.588 -5.613 10.414 1.00 54.72 114 SER A N 1
ATOM 870 C CA . SER A 1 114 ? -3.803 -6.064 9.740 1.00 54.72 114 SE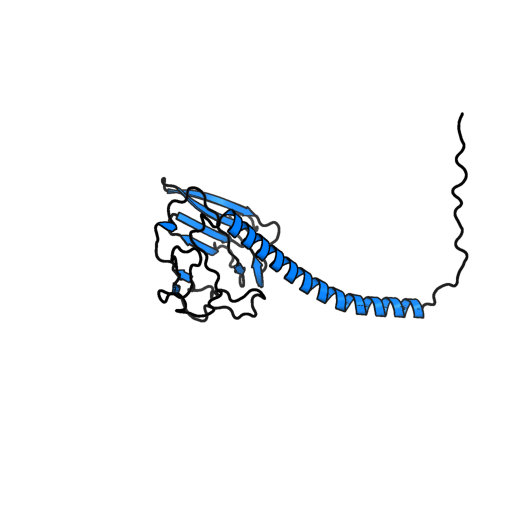R A CA 1
ATOM 871 C C . SER A 1 114 ? -4.100 -7.515 10.124 1.00 54.72 114 SER A C 1
ATOM 873 O O . SER A 1 114 ? -3.222 -8.363 10.058 1.00 54.72 114 SER A O 1
ATOM 875 N N . GLU A 1 115 ? -5.343 -7.855 10.470 1.00 62.81 115 GLU A N 1
ATOM 876 C CA . GLU A 1 115 ? -5.772 -9.260 10.641 1.00 62.81 115 GLU A CA 1
ATOM 877 C C . GLU A 1 115 ? -5.711 -10.070 9.310 1.00 62.81 115 GLU A C 1
ATOM 879 O O . GLU A 1 115 ? -6.412 -11.071 9.166 1.00 62.81 115 GLU A O 1
ATOM 884 N N . LEU A 1 116 ? -4.949 -9.598 8.314 1.00 63.84 116 LEU A N 1
ATOM 885 C CA . LEU A 1 116 ? -4.909 -10.039 6.922 1.00 63.84 116 LEU A CA 1
ATOM 886 C C . LEU A 1 116 ? -3.569 -10.652 6.519 1.00 63.84 116 LEU A C 1
ATOM 888 O O . LEU A 1 116 ? -3.556 -11.382 5.538 1.00 63.84 116 LEU A O 1
ATOM 892 N N . GLY A 1 117 ? -2.500 -10.396 7.274 1.00 76.38 117 GLY A N 1
ATOM 893 C CA . GLY A 1 117 ? -1.158 -10.828 6.906 1.00 76.38 117 GLY A CA 1
ATOM 894 C C . GLY A 1 117 ? -0.105 -9.789 7.263 1.00 76.38 117 GLY A C 1
ATOM 895 O O . GLY A 1 117 ? -0.331 -8.899 8.096 1.00 76.38 117 GLY A O 1
ATOM 896 N N . THR A 1 118 ? 1.049 -9.927 6.629 1.00 85.19 118 THR A N 1
ATOM 897 C CA . THR A 1 118 ? 2.177 -9.002 6.756 1.00 85.19 118 THR A CA 1
ATOM 898 C C . THR A 1 118 ? 2.036 -7.870 5.724 1.00 85.19 118 THR A C 1
ATOM 900 O O . THR A 1 118 ? 1.222 -7.944 4.805 1.00 85.19 118 THR A O 1
ATOM 903 N N . ALA A 1 119 ? 2.747 -6.757 5.906 1.00 89.19 119 ALA A N 1
ATOM 904 C CA . ALA A 1 119 ? 2.705 -5.636 4.965 1.00 89.19 119 ALA A CA 1
ATOM 905 C C . ALA A 1 119 ? 4.057 -4.928 4.861 1.00 89.19 119 ALA A C 1
ATOM 907 O O . ALA A 1 119 ? 4.884 -5.030 5.765 1.00 89.19 119 ALA A O 1
ATOM 908 N N . GLY A 1 120 ? 4.262 -4.156 3.792 1.00 92.06 120 GLY A N 1
ATOM 909 C CA . GLY A 1 120 ? 5.391 -3.233 3.701 1.00 92.06 120 GLY A CA 1
ATOM 910 C C . GLY A 1 120 ? 5.247 -2.060 4.678 1.00 92.06 120 GLY A C 1
ATOM 911 O O . GLY A 1 120 ? 4.199 -1.414 4.738 1.00 92.06 120 GLY A O 1
ATOM 912 N N . GLN A 1 121 ? 6.302 -1.772 5.436 1.00 91.25 121 GLN A N 1
ATOM 913 C CA . GLN A 1 121 ? 6.423 -0.611 6.311 1.00 91.25 121 GLN A CA 1
ATOM 914 C C . GLN A 1 121 ? 7.428 0.371 5.713 1.00 91.25 121 GLN A C 1
ATOM 916 O O . GLN A 1 121 ? 8.570 0.018 5.451 1.00 91.25 121 GLN A O 1
ATOM 921 N N . PHE A 1 122 ? 7.000 1.620 5.547 1.00 92.19 122 PHE A N 1
ATOM 922 C CA . PHE A 1 122 ? 7.820 2.684 4.977 1.00 92.19 122 PHE A CA 1
ATOM 923 C C . PHE A 1 122 ? 8.075 3.749 6.043 1.00 92.19 122 PHE A C 1
ATOM 925 O O . PHE A 1 122 ? 7.135 4.300 6.620 1.00 92.19 122 PHE A O 1
ATOM 932 N N . ASN A 1 123 ? 9.342 4.071 6.303 1.00 89.81 123 ASN A N 1
ATOM 933 C CA . ASN A 1 123 ? 9.738 5.047 7.322 1.00 89.81 123 ASN A CA 1
ATOM 934 C C . ASN A 1 123 ? 9.437 6.517 6.950 1.00 89.81 123 ASN A C 1
ATOM 936 O O . ASN A 1 123 ? 9.629 7.414 7.774 1.00 89.81 123 ASN A O 1
ATOM 940 N N . GLY A 1 124 ? 8.979 6.776 5.720 1.00 86.19 124 GLY A N 1
ATOM 941 C CA . GLY A 1 124 ? 8.640 8.111 5.213 1.00 86.19 124 GLY A CA 1
ATOM 942 C C . GLY A 1 124 ? 9.840 9.014 4.901 1.00 86.19 124 GLY A C 1
ATOM 943 O O . GLY A 1 124 ? 9.649 10.204 4.661 1.00 86.19 124 GLY A O 1
ATOM 944 N N . SER A 1 125 ? 11.063 8.478 4.921 1.00 88.88 125 SER A N 1
ATOM 945 C CA . SER A 1 125 ? 12.308 9.204 4.656 1.00 88.88 125 SER A CA 1
ATOM 946 C C . SER A 1 125 ? 13.004 8.715 3.387 1.00 88.88 125 SER A C 1
ATOM 948 O O . SER A 1 125 ? 13.284 9.515 2.498 1.00 88.88 125 SER A O 1
ATOM 950 N N . ASN A 1 126 ? 13.337 7.426 3.316 1.00 92.19 126 ASN A N 1
ATOM 951 C CA . ASN A 1 126 ? 14.140 6.860 2.226 1.00 92.19 126 ASN A CA 1
ATOM 952 C C . ASN A 1 126 ? 13.711 5.454 1.798 1.00 92.19 126 ASN A C 1
ATOM 954 O O . ASN A 1 126 ? 14.362 4.895 0.919 1.00 92.19 126 ASN A O 1
ATOM 958 N N . ASP A 1 127 ? 12.664 4.894 2.404 1.00 95.19 127 ASP A N 1
ATOM 959 C CA . ASP A 1 127 ? 12.218 3.546 2.072 1.00 95.19 127 ASP A CA 1
ATOM 960 C C . ASP A 1 127 ? 11.404 3.543 0.779 1.00 95.19 127 ASP A C 1
ATOM 962 O O . ASP A 1 127 ? 10.467 4.329 0.615 1.00 95.19 127 ASP A O 1
ATOM 966 N N . TYR A 1 128 ? 11.752 2.634 -0.124 1.00 95.62 128 TYR A N 1
ATOM 967 C CA . TYR A 1 128 ? 10.995 2.333 -1.334 1.00 95.62 128 TYR A CA 1
ATOM 968 C C . TYR A 1 128 ? 11.315 0.917 -1.803 1.00 95.62 128 TYR A C 1
ATOM 970 O O . TYR A 1 128 ? 12.328 0.331 -1.421 1.00 95.62 128 TYR A O 1
ATOM 978 N N . ILE A 1 129 ? 10.448 0.375 -2.650 1.00 96.88 129 ILE A N 1
ATOM 979 C CA . ILE A 1 129 ? 10.690 -0.898 -3.325 1.00 96.88 129 ILE A CA 1
ATOM 980 C C . ILE A 1 129 ? 11.052 -0.575 -4.763 1.00 96.88 129 ILE A C 1
ATOM 982 O O . ILE A 1 129 ? 10.302 0.116 -5.452 1.00 96.88 129 ILE A O 1
ATOM 986 N N . GLU A 1 130 ? 12.204 -1.060 -5.206 1.00 96.81 130 GLU A N 1
ATOM 987 C CA . GLU A 1 130 ? 12.618 -0.959 -6.598 1.00 96.81 130 GLU A CA 1
ATOM 988 C C . GLU A 1 130 ? 12.223 -2.234 -7.333 1.00 96.81 130 GLU A C 1
ATOM 990 O O . GLU A 1 130 ? 12.647 -3.330 -6.969 1.00 96.81 130 GLU A O 1
ATOM 995 N N . ILE A 1 131 ? 11.434 -2.078 -8.389 1.00 96.62 131 ILE A N 1
ATOM 996 C CA . ILE A 1 131 ? 11.183 -3.130 -9.369 1.00 96.62 131 ILE A CA 1
ATOM 997 C C . ILE A 1 131 ? 12.016 -2.771 -10.593 1.00 96.62 131 ILE A C 1
ATOM 999 O O . ILE A 1 131 ? 11.906 -1.658 -11.114 1.00 96.62 131 ILE A O 1
ATOM 1003 N N . LEU A 1 132 ? 12.870 -3.696 -11.033 1.00 95.00 132 LEU A N 1
ATOM 1004 C CA . LEU A 1 132 ? 13.682 -3.478 -12.226 1.00 95.00 132 LEU A CA 1
ATOM 1005 C C . LEU A 1 132 ? 12.785 -3.299 -13.451 1.00 95.00 132 LEU A C 1
ATOM 1007 O O . LEU A 1 132 ? 11.741 -3.941 -13.575 1.00 95.00 132 LEU A O 1
ATOM 1011 N N . ASP A 1 133 ? 13.207 -2.420 -14.359 1.00 93.00 133 ASP A N 1
ATOM 1012 C CA . ASP A 1 133 ? 12.418 -2.124 -15.547 1.00 93.00 133 ASP A CA 1
ATOM 1013 C C . ASP A 1 133 ? 12.179 -3.383 -16.392 1.00 93.00 133 ASP A C 1
ATOM 1015 O O . ASP A 1 133 ? 13.078 -4.193 -16.633 1.00 93.00 133 ASP A O 1
ATOM 1019 N N . SER A 1 134 ? 10.932 -3.535 -16.828 1.00 93.06 134 SER A N 1
ATOM 1020 C CA . SER A 1 134 ? 10.426 -4.720 -17.504 1.00 93.06 134 SER A CA 1
ATOM 1021 C C . SER A 1 134 ? 9.406 -4.300 -18.546 1.00 93.06 134 SER A C 1
ATOM 1023 O O . SER A 1 134 ? 8.454 -3.575 -18.245 1.00 93.06 134 SER A O 1
ATOM 1025 N N . GLY A 1 135 ? 9.559 -4.832 -19.762 1.00 92.06 135 GLY A N 1
ATOM 1026 C CA . GLY A 1 135 ? 8.647 -4.563 -20.877 1.00 92.06 135 GLY A CA 1
ATOM 1027 C C . GLY A 1 135 ? 7.207 -5.019 -20.626 1.00 92.06 135 GLY A C 1
ATOM 1028 O O . GLY A 1 135 ? 6.292 -4.592 -21.320 1.00 92.06 135 GLY A O 1
ATOM 1029 N N . THR A 1 136 ? 6.988 -5.876 -19.625 1.00 92.38 136 THR A N 1
ATOM 1030 C CA . THR A 1 136 ? 5.648 -6.315 -19.199 1.00 92.38 136 THR A CA 1
ATOM 1031 C C . THR A 1 136 ? 4.863 -5.208 -18.492 1.00 92.38 136 THR A C 1
ATOM 1033 O O . THR A 1 136 ? 3.636 -5.232 -18.493 1.00 92.38 136 THR A O 1
ATOM 1036 N N . LEU A 1 137 ? 5.561 -4.213 -17.936 1.00 91.69 137 LEU A N 1
ATOM 1037 C CA . LEU A 1 137 ? 4.984 -3.052 -17.258 1.00 91.69 137 LEU A CA 1
ATOM 1038 C C . LEU A 1 137 ? 4.835 -1.840 -18.199 1.00 91.69 137 LEU A C 1
ATOM 1040 O O . LEU A 1 137 ? 4.434 -0.762 -17.759 1.00 91.69 137 LEU A O 1
ATOM 1044 N N . ASP A 1 138 ? 5.167 -1.992 -19.483 1.00 89.19 138 ASP A N 1
ATOM 1045 C CA . ASP A 1 138 ? 5.158 -0.920 -20.480 1.00 89.19 138 ASP A CA 1
ATOM 1046 C C . ASP A 1 138 ? 3.898 -0.928 -21.350 1.00 89.19 138 ASP A C 1
ATOM 1048 O O . ASP A 1 138 ? 3.310 -1.968 -21.638 1.00 89.19 138 ASP A O 1
ATOM 1052 N N . GLY A 1 139 ? 3.531 0.252 -21.863 1.00 78.81 139 GLY A N 1
ATOM 1053 C CA . GLY A 1 139 ? 2.711 0.367 -23.076 1.00 78.81 139 GLY A CA 1
ATOM 1054 C C . GLY A 1 139 ? 1.303 -0.233 -23.002 1.00 78.81 139 GLY A C 1
ATOM 1055 O O . GLY A 1 139 ? 0.739 -0.587 -24.037 1.00 78.81 139 GLY A O 1
ATOM 1056 N N . MET A 1 140 ? 0.731 -0.358 -21.804 1.00 81.31 140 MET A N 1
ATOM 1057 C CA . MET A 1 140 ? -0.625 -0.870 -21.613 1.00 81.31 140 MET A CA 1
ATOM 1058 C C . MET A 1 140 ? -1.665 0.076 -22.237 1.00 81.31 140 MET A C 1
ATOM 1060 O O . MET A 1 140 ? -1.688 1.268 -21.939 1.00 81.31 140 MET A O 1
ATOM 1064 N N . ASN A 1 141 ? -2.553 -0.465 -23.080 1.00 81.00 141 ASN A N 1
ATOM 1065 C CA . ASN A 1 141 ? -3.659 0.299 -23.683 1.00 81.00 141 ASN A CA 1
ATOM 1066 C C . ASN A 1 141 ? -4.708 0.725 -22.643 1.00 81.00 141 ASN A C 1
ATOM 1068 O O . ASN A 1 141 ? -5.352 1.759 -22.790 1.00 81.00 141 ASN A O 1
ATOM 1072 N N . GLU A 1 142 ? -4.888 -0.095 -21.610 1.00 84.19 142 GLU A N 1
ATOM 1073 C CA . GLU A 1 142 ? -5.778 0.146 -20.481 1.00 84.19 142 GLU A CA 1
ATOM 1074 C C . GLU A 1 142 ? -5.024 -0.225 -19.204 1.00 84.19 142 GLU A C 1
ATOM 1076 O O . GLU A 1 142 ? -4.351 -1.253 -19.156 1.00 84.19 142 GLU A O 1
ATOM 1081 N N . LEU A 1 143 ? -5.129 0.615 -18.173 1.00 84.94 143 LEU A N 1
ATOM 1082 C CA . LEU A 1 143 ? -4.404 0.452 -16.917 1.00 84.94 143 LEU A CA 1
ATOM 1083 C C . LEU A 1 143 ? -5.391 0.378 -15.755 1.00 84.94 143 LEU A C 1
ATOM 1085 O O . LEU A 1 143 ? -6.189 1.291 -15.543 1.00 84.94 143 LEU A O 1
ATOM 1089 N N . THR A 1 144 ? -5.297 -0.696 -14.975 1.00 88.44 144 THR A N 1
ATOM 1090 C CA . THR A 1 144 ? -5.968 -0.822 -13.679 1.00 88.44 144 THR A CA 1
ATOM 1091 C C . THR A 1 144 ? -4.906 -0.994 -12.607 1.00 88.44 144 THR A C 1
ATOM 1093 O O . THR A 1 144 ? -4.078 -1.894 -12.700 1.00 88.44 144 THR A O 1
ATOM 1096 N N . ILE A 1 145 ? -4.939 -0.138 -11.587 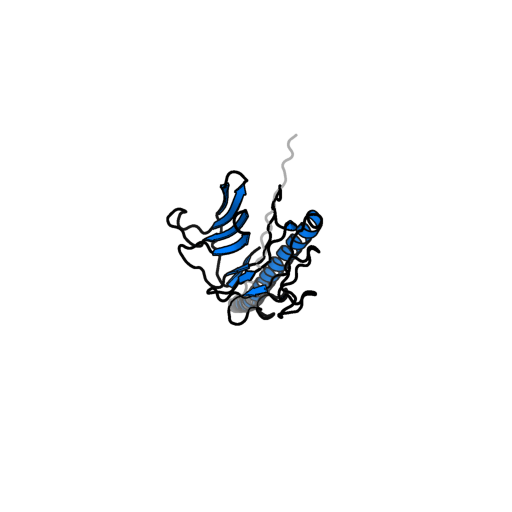1.00 88.62 145 ILE A N 1
ATOM 1097 C CA . ILE A 1 145 ? -4.071 -0.243 -10.413 1.00 88.62 145 ILE A CA 1
ATOM 1098 C C . ILE A 1 145 ? -4.966 -0.417 -9.195 1.00 88.62 145 ILE A C 1
ATOM 1100 O O . ILE A 1 145 ? -5.931 0.326 -9.013 1.00 88.62 145 ILE A O 1
ATOM 1104 N N . GLN A 1 146 ? -4.618 -1.384 -8.356 1.00 88.56 146 GLN A N 1
ATOM 1105 C CA . GLN A 1 146 ? -5.244 -1.614 -7.066 1.00 88.56 146 GLN A CA 1
ATOM 1106 C C . GLN A 1 146 ? -4.134 -1.806 -6.037 1.00 88.56 146 GLN A C 1
ATOM 1108 O O . GLN A 1 146 ? -3.210 -2.580 -6.269 1.00 88.56 146 GLN A O 1
ATOM 1113 N N . LEU A 1 147 ? -4.222 -1.125 -4.899 1.00 88.56 147 LEU A N 1
ATOM 1114 C CA . LEU A 1 147 ? -3.274 -1.304 -3.805 1.00 88.56 147 LEU A CA 1
ATOM 1115 C C . LEU A 1 147 ? -3.954 -1.062 -2.470 1.00 88.56 147 LEU A C 1
ATOM 1117 O O . LEU A 1 147 ? -4.961 -0.365 -2.390 1.00 88.56 147 LEU A O 1
ATOM 1121 N N . TRP A 1 148 ? -3.383 -1.641 -1.425 1.00 88.06 148 TRP A N 1
ATOM 1122 C CA . TRP A 1 148 ? -3.819 -1.429 -0.058 1.00 88.06 148 TRP A CA 1
ATOM 1123 C C . TRP A 1 148 ? -2.783 -0.555 0.623 1.00 88.06 148 TRP A C 1
ATOM 1125 O O . TRP A 1 148 ? -1.593 -0.849 0.564 1.00 88.06 148 TRP A O 1
ATOM 1135 N N . PHE A 1 149 ? -3.218 0.521 1.267 1.00 88.06 149 PHE A N 1
ATOM 1136 C CA . PHE A 1 149 ? -2.291 1.433 1.927 1.00 88.06 149 PHE A CA 1
ATOM 1137 C C . PHE A 1 149 ? -2.858 1.951 3.236 1.00 88.06 149 PHE A C 1
ATOM 1139 O O . PHE A 1 149 ? -4.062 2.177 3.378 1.00 88.06 149 PHE A O 1
ATOM 1146 N N . ARG A 1 150 ? -1.967 2.169 4.198 1.00 87.25 150 ARG A N 1
ATOM 1147 C CA . ARG A 1 150 ? -2.261 2.823 5.465 1.00 87.25 150 ARG A CA 1
ATOM 1148 C C . ARG A 1 150 ? -1.323 4.003 5.623 1.00 87.25 150 ARG A C 1
ATOM 1150 O O . ARG A 1 150 ? -0.114 3.875 5.499 1.00 87.25 150 ARG A O 1
ATOM 1157 N N . ILE A 1 151 ? -1.902 5.148 5.950 1.00 86.94 151 ILE A N 1
ATOM 1158 C CA . ILE A 1 151 ? -1.140 6.371 6.172 1.00 86.94 151 ILE A CA 1
ATOM 1159 C C . ILE A 1 151 ? -0.909 6.533 7.670 1.00 86.94 151 ILE A C 1
ATOM 1161 O O . ILE A 1 151 ? -1.876 6.624 8.427 1.00 86.94 151 ILE A O 1
ATOM 1165 N N . ASP A 1 152 ? 0.347 6.634 8.097 1.00 86.44 152 ASP A N 1
ATOM 1166 C CA . ASP A 1 152 ? 0.695 6.939 9.492 1.00 86.44 152 ASP A CA 1
ATOM 1167 C C . ASP A 1 152 ? 0.969 8.432 9.732 1.00 86.44 152 ASP A C 1
ATOM 1169 O O . ASP A 1 152 ? 0.865 8.914 10.860 1.00 86.44 152 ASP A O 1
ATOM 1173 N N . ASN A 1 153 ? 1.241 9.200 8.673 1.00 85.00 153 ASN A N 1
ATOM 1174 C CA . ASN A 1 153 ? 1.405 10.648 8.748 1.00 85.00 153 ASN A CA 1
ATOM 1175 C C . ASN A 1 153 ? 0.896 11.334 7.469 1.00 85.00 153 ASN A C 1
ATOM 1177 O O . ASN A 1 153 ? 1.202 10.913 6.355 1.00 85.00 153 ASN A O 1
ATOM 1181 N N . LEU A 1 154 ? 0.118 12.405 7.626 1.00 80.44 154 LEU A N 1
ATOM 1182 C CA . LEU A 1 154 ? -0.322 13.247 6.517 1.00 80.44 154 LEU A CA 1
ATOM 1183 C C . LEU A 1 154 ? 0.630 14.440 6.382 1.00 80.44 154 LEU A C 1
ATOM 1185 O O . LEU A 1 154 ? 0.524 15.415 7.123 1.00 80.44 154 LEU A O 1
ATOM 1189 N N . SER A 1 155 ? 1.533 14.386 5.404 1.00 71.69 155 SER A N 1
ATOM 1190 C CA . SER A 1 155 ? 2.337 15.547 5.014 1.00 71.69 155 SER A CA 1
ATOM 1191 C C . SER A 1 155 ? 1.465 16.586 4.308 1.00 71.69 155 SER A C 1
ATOM 1193 O O . SER A 1 155 ? 0.728 16.229 3.382 1.00 71.69 155 SER A O 1
ATOM 1195 N N . SER A 1 156 ? 1.569 17.860 4.684 1.00 69.88 156 SER A N 1
ATOM 1196 C CA . SER A 1 156 ? 0.908 18.957 3.969 1.00 69.88 156 SER A CA 1
ATOM 1197 C C . SER A 1 156 ? 1.711 19.384 2.732 1.00 69.88 156 SER A C 1
ATOM 1199 O O . SER A 1 156 ? 2.938 19.305 2.713 1.00 69.88 156 SER A O 1
ATOM 1201 N N . ASN A 1 157 ? 1.016 19.851 1.686 1.00 72.88 157 ASN A N 1
ATOM 1202 C CA . ASN A 1 157 ? 1.600 20.506 0.503 1.00 72.88 157 ASN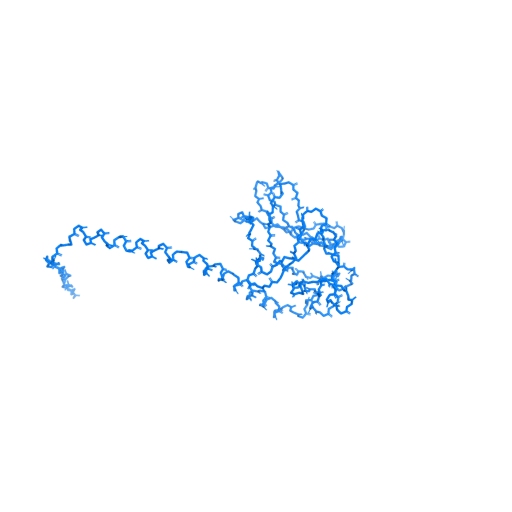 A CA 1
ATOM 1203 C C . ASN A 1 157 ? 2.632 19.699 -0.315 1.00 72.88 157 ASN A C 1
ATOM 1205 O O . ASN A 1 157 ? 3.424 20.282 -1.059 1.00 72.88 157 ASN A O 1
ATOM 1209 N N . GLN A 1 158 ? 2.622 18.370 -0.221 1.00 78.38 158 GLN A N 1
ATOM 1210 C CA . GLN A 1 158 ? 3.419 17.484 -1.071 1.00 78.38 158 GLN A CA 1
ATOM 1211 C C . GLN A 1 158 ? 2.541 16.345 -1.586 1.00 78.38 158 GLN A C 1
ATOM 1213 O O . GLN A 1 158 ? 1.665 15.847 -0.875 1.00 78.38 158 GLN A O 1
ATOM 1218 N N . ILE A 1 159 ? 2.788 15.956 -2.834 1.00 81.81 159 ILE A N 1
ATOM 1219 C CA . ILE A 1 159 ? 2.266 14.716 -3.399 1.00 81.81 159 ILE A CA 1
ATOM 1220 C C . ILE A 1 159 ? 3.058 13.563 -2.790 1.00 81.81 159 ILE A C 1
ATOM 1222 O O . ILE A 1 159 ? 4.285 13.593 -2.801 1.00 81.81 159 ILE A O 1
ATOM 1226 N N . GLN A 1 160 ? 2.346 12.557 -2.292 1.00 87.25 160 GLN A N 1
ATOM 1227 C CA . GLN A 1 160 ? 2.930 11.300 -1.845 1.00 87.25 160 GLN A CA 1
ATOM 1228 C C . GLN A 1 160 ? 2.633 10.224 -2.888 1.00 87.25 160 GLN A C 1
ATOM 1230 O O . GLN A 1 160 ? 1.476 9.835 -3.070 1.00 87.25 160 GLN A O 1
ATOM 1235 N N . TRP A 1 161 ? 3.670 9.773 -3.592 1.00 88.75 161 TRP A N 1
ATOM 1236 C CA . TRP A 1 161 ? 3.572 8.679 -4.555 1.00 88.75 161 TRP A CA 1
ATOM 1237 C C . TRP A 1 161 ? 3.565 7.348 -3.810 1.00 88.75 161 TRP A C 1
ATOM 1239 O O . TRP A 1 161 ? 4.384 7.126 -2.926 1.00 88.75 161 TRP A O 1
ATOM 1249 N N . GLN A 1 162 ? 2.589 6.495 -4.112 1.00 91.00 162 GLN A N 1
ATOM 1250 C CA . GLN A 1 162 ? 2.516 5.124 -3.587 1.00 91.00 162 GLN A CA 1
ATOM 1251 C C . GLN A 1 162 ? 3.014 4.115 -4.621 1.00 91.00 162 GLN A C 1
ATOM 1253 O O . GLN A 1 162 ? 3.472 3.035 -4.271 1.00 91.00 162 GLN A O 1
ATOM 1258 N N . LEU A 1 163 ? 2.921 4.486 -5.898 1.00 93.94 163 LEU A N 1
ATOM 1259 C CA . LEU A 1 163 ? 3.441 3.728 -7.019 1.00 93.94 163 LEU A CA 1
ATOM 1260 C C . LEU A 1 163 ? 3.889 4.708 -8.098 1.00 93.94 163 LEU A C 1
ATOM 1262 O O . LEU A 1 163 ? 3.159 5.645 -8.433 1.00 93.94 163 LEU A O 1
ATOM 1266 N N . GLU A 1 164 ? 5.057 4.458 -8.675 1.00 93.25 164 GLU A N 1
ATOM 1267 C CA . GLU A 1 164 ? 5.569 5.205 -9.816 1.00 93.25 164 GLU A CA 1
ATOM 1268 C C . GLU A 1 164 ? 6.296 4.264 -10.774 1.00 93.25 164 GLU A C 1
ATOM 1270 O O . GLU A 1 164 ? 7.147 3.479 -10.365 1.00 93.25 164 GLU A O 1
ATOM 1275 N N . LYS A 1 165 ? 5.971 4.380 -12.062 1.00 91.81 165 LYS A N 1
ATOM 1276 C CA . LYS A 1 165 ? 6.808 3.906 -13.156 1.00 91.81 165 LYS A CA 1
ATOM 1277 C C . LYS A 1 165 ? 7.320 5.121 -13.910 1.00 91.81 165 LYS A C 1
ATOM 1279 O O . LYS A 1 165 ? 6.523 5.912 -14.431 1.00 91.81 165 LYS A O 1
ATOM 1284 N N . GLU A 1 166 ? 8.643 5.261 -13.963 1.00 86.81 166 GLU A N 1
ATOM 1285 C CA . GLU A 1 166 ? 9.284 6.458 -14.500 1.00 86.81 166 GLU A CA 1
ATOM 1286 C C . GLU A 1 166 ? 8.745 6.778 -15.901 1.00 86.81 166 GLU A C 1
ATOM 1288 O O . GLU A 1 166 ? 8.652 5.915 -16.779 1.00 86.81 166 GLU A O 1
ATOM 1293 N N . ARG A 1 167 ? 8.343 8.041 -16.093 1.00 83.00 167 ARG A N 1
ATOM 1294 C CA . ARG A 1 167 ? 7.838 8.584 -17.368 1.00 83.00 167 ARG A CA 1
ATOM 1295 C C . ARG A 1 167 ? 6.639 7.842 -17.971 1.00 83.00 167 ARG A C 1
ATOM 1297 O O . ARG A 1 167 ? 6.351 8.044 -19.146 1.00 83.00 167 ARG A O 1
ATOM 1304 N N . SER A 1 168 ? 5.933 7.034 -17.185 1.00 88.88 168 SER A N 1
ATOM 1305 C CA . SER A 1 168 ? 4.809 6.236 -17.677 1.00 88.88 168 SER A CA 1
ATOM 1306 C C . SER A 1 168 ? 3.545 6.545 -16.895 1.00 88.88 168 SER A C 1
ATOM 1308 O O . SER A 1 168 ? 2.645 7.198 -17.418 1.00 88.88 168 SER A O 1
ATOM 1310 N N . TYR A 1 169 ? 3.476 6.129 -15.633 1.00 90.81 169 TYR A N 1
ATOM 1311 C CA . TYR A 1 169 ? 2.299 6.334 -14.798 1.00 90.81 169 TYR A CA 1
ATOM 1312 C C . TYR A 1 169 ? 2.664 6.382 -13.321 1.00 90.81 169 TYR A C 1
ATOM 1314 O O . TYR A 1 169 ? 3.649 5.792 -12.881 1.00 90.81 169 TYR A O 1
ATOM 1322 N N . SER A 1 170 ? 1.849 7.079 -12.541 1.00 92.00 170 SER A N 1
ATOM 1323 C CA . SER A 1 170 ? 2.036 7.194 -11.104 1.00 92.00 170 SER A CA 1
ATOM 1324 C C . SER A 1 170 ? 0.711 7.378 -10.372 1.00 92.00 170 SER A C 1
ATOM 1326 O O . SER A 1 170 ? -0.210 8.051 -10.844 1.00 92.00 170 SER A O 1
ATOM 1328 N N . LEU A 1 171 ? 0.613 6.752 -9.203 1.00 92.38 171 LEU A N 1
ATOM 1329 C CA . LEU A 1 171 ? -0.538 6.813 -8.311 1.00 92.38 171 LEU A CA 1
ATOM 1330 C C . LEU A 1 171 ? -0.094 7.418 -6.985 1.00 92.38 171 LEU A C 1
ATOM 1332 O O . LEU A 1 171 ? 0.868 6.963 -6.360 1.00 92.38 171 LEU A O 1
ATOM 1336 N N . GLY A 1 172 ? -0.799 8.454 -6.550 1.00 90.38 172 GLY A N 1
ATOM 1337 C CA . GLY A 1 172 ? -0.474 9.144 -5.314 1.00 90.38 172 GLY A CA 1
ATOM 1338 C C . GLY A 1 172 ? -1.659 9.869 -4.703 1.00 90.38 172 GLY A C 1
ATOM 1339 O O . GLY A 1 172 ? -2.757 9.920 -5.264 1.00 90.38 172 GLY A O 1
ATOM 1340 N N . TYR A 1 173 ? -1.421 10.443 -3.529 1.00 87.62 173 TYR A N 1
ATOM 1341 C CA . TYR A 1 173 ? -2.399 11.259 -2.822 1.00 87.62 173 TYR A CA 1
ATOM 1342 C C . TYR A 1 173 ? -1.797 12.585 -2.365 1.00 87.62 173 TYR A C 1
ATOM 1344 O O . TYR A 1 173 ? -0.580 12.767 -2.287 1.00 87.62 173 TYR A O 1
ATOM 1352 N N . ILE A 1 174 ? -2.679 13.533 -2.058 1.00 83.81 174 ILE A N 1
ATOM 1353 C CA . ILE A 1 174 ? -2.325 14.811 -1.448 1.00 83.81 174 ILE A CA 1
ATOM 1354 C C . ILE A 1 174 ? -3.337 15.159 -0.359 1.00 83.81 174 ILE A C 1
ATOM 1356 O O . ILE A 1 174 ? -4.545 15.003 -0.541 1.00 83.81 174 ILE A O 1
ATOM 1360 N N . SER A 1 175 ? -2.835 15.606 0.794 1.00 76.94 175 SER A N 1
ATOM 1361 C CA . SER A 1 175 ? -3.657 15.890 1.979 1.00 76.94 175 SER A CA 1
ATOM 1362 C C . SER A 1 175 ? -4.120 17.353 2.074 1.00 76.94 175 SER A C 1
ATOM 1364 O O . SER A 1 175 ? -5.096 17.654 2.753 1.00 76.94 175 SER A O 1
ATOM 1366 N N . GLN A 1 176 ? -3.418 18.269 1.409 1.00 72.12 176 GLN A N 1
ATOM 1367 C CA . GLN A 1 176 ? -3.773 19.681 1.320 1.00 72.12 176 GLN A CA 1
ATOM 1368 C C . GLN A 1 176 ? -2.995 20.299 0.161 1.00 72.12 176 GLN A C 1
ATOM 1370 O O . GLN A 1 176 ? -1.792 20.053 0.032 1.00 72.12 176 GLN A O 1
ATOM 1375 N N . SER A 1 177 ? -3.658 21.086 -0.687 1.00 63.47 177 SER A N 1
ATOM 1376 C CA . SER A 1 177 ? -2.970 21.858 -1.720 1.00 63.47 177 SER A CA 1
ATOM 1377 C C . SER A 1 177 ? -3.646 23.200 -1.978 1.00 63.47 177 SER A C 1
ATOM 1379 O O . SER A 1 177 ? -4.834 23.286 -2.286 1.00 63.47 177 SER A O 1
ATOM 1381 N N . ALA A 1 178 ? -2.842 24.263 -1.934 1.00 59.28 178 ALA A N 1
ATOM 1382 C CA . ALA A 1 178 ? -3.280 25.630 -2.202 1.00 59.28 178 ALA A CA 1
ATOM 1383 C C . ALA A 1 178 ? -3.883 25.822 -3.611 1.00 59.28 178 ALA A C 1
ATOM 1385 O O . ALA A 1 178 ? -4.654 26.753 -3.822 1.00 59.28 178 ALA A O 1
ATOM 1386 N N . SER A 1 179 ? -3.563 24.948 -4.576 1.00 61.75 179 SER A N 1
ATOM 1387 C CA . SER A 1 179 ? -4.095 25.000 -5.949 1.00 61.75 179 SER A CA 1
ATOM 1388 C C . SER A 1 179 ? -5.372 24.173 -6.158 1.00 61.75 179 SER A C 1
ATOM 1390 O O . SER A 1 179 ? -5.975 24.218 -7.227 1.00 61.75 179 SER A O 1
ATOM 1392 N N . VAL A 1 180 ? -5.780 23.405 -5.149 1.00 60.28 180 VAL A N 1
ATOM 1393 C CA . VAL A 1 180 ? -6.738 22.286 -5.234 1.00 60.28 180 VAL A CA 1
ATOM 1394 C C . VAL A 1 180 ? -7.928 22.494 -4.280 1.00 60.28 180 VAL A C 1
ATOM 1396 O O . VAL A 1 180 ? -8.908 21.748 -4.363 1.00 60.28 180 VAL A O 1
ATOM 1399 N N . GLY A 1 181 ? -7.873 23.542 -3.445 1.00 61.84 181 GLY A N 1
ATOM 1400 C CA . GLY A 1 181 ? -8.699 23.705 -2.248 1.00 61.84 181 GLY A CA 1
ATOM 1401 C C . GLY A 1 181 ? -8.154 22.846 -1.103 1.00 61.84 181 GLY A C 1
ATOM 1402 O O . GLY A 1 181 ? -7.375 21.927 -1.336 1.00 61.84 181 GLY A O 1
ATOM 1403 N N . ASP A 1 182 ? -8.577 23.095 0.137 1.00 62.81 182 ASP A N 1
ATOM 1404 C CA . ASP A 1 182 ? -8.175 22.303 1.319 1.00 62.81 182 ASP A CA 1
ATOM 1405 C C . ASP A 1 182 ? -8.680 20.837 1.304 1.00 62.81 182 ASP A C 1
ATOM 1407 O O . ASP A 1 182 ? -8.671 20.153 2.328 1.00 62.81 182 ASP A O 1
ATOM 1411 N N . ASN A 1 183 ? -9.131 20.336 0.151 1.00 70.75 183 ASN A N 1
ATOM 1412 C CA . ASN A 1 183 ? -9.647 18.988 -0.010 1.00 70.75 183 ASN A CA 1
ATOM 1413 C C . ASN A 1 183 ? -8.521 17.985 -0.257 1.00 70.75 183 ASN A C 1
ATOM 1415 O O . ASN A 1 183 ? -7.564 18.237 -0.989 1.00 70.75 183 ASN A O 1
ATOM 1419 N N . GLN A 1 184 ? -8.699 16.807 0.331 1.00 78.50 184 GLN A N 1
ATOM 1420 C CA . GLN A 1 184 ? -7.838 15.659 0.111 1.00 78.50 184 GLN A CA 1
ATOM 1421 C C . GLN A 1 184 ? -8.242 14.944 -1.175 1.00 78.50 184 GLN A C 1
ATOM 1423 O O . GLN A 1 184 ? -9.432 14.740 -1.436 1.00 78.50 184 GLN A O 1
ATOM 1428 N N . SER A 1 185 ? -7.248 14.534 -1.956 1.00 80.50 185 SER A N 1
ATOM 1429 C CA . SER A 1 185 ? -7.484 13.906 -3.253 1.00 80.50 185 SER A CA 1
ATOM 1430 C C . SER A 1 185 ? -6.511 12.764 -3.504 1.00 80.50 185 SER A C 1
ATOM 1432 O O . SER A 1 185 ? -5.343 12.831 -3.117 1.00 80.50 185 SER A O 1
ATOM 1434 N N . ILE A 1 186 ? -6.993 11.758 -4.229 1.00 85.62 186 ILE A N 1
ATOM 1435 C CA . ILE A 1 186 ? -6.168 10.731 -4.872 1.00 85.62 186 ILE A CA 1
ATOM 1436 C C . ILE A 1 186 ? -6.089 11.070 -6.360 1.00 85.62 186 ILE A C 1
ATOM 1438 O O . ILE A 1 186 ? -7.064 11.556 -6.947 1.00 85.62 186 ILE A O 1
ATOM 1442 N N . PHE A 1 187 ? -4.932 10.845 -6.973 1.00 86.94 187 PHE A N 1
ATOM 1443 C CA . PHE A 1 187 ? -4.737 11.056 -8.401 1.00 86.94 187 PHE A CA 1
ATOM 1444 C C . PHE A 1 187 ? -3.980 9.911 -9.052 1.00 86.94 187 PHE A C 1
ATOM 1446 O O . PHE A 1 187 ? -3.025 9.373 -8.499 1.00 86.94 187 PHE A O 1
ATOM 1453 N N . LEU A 1 188 ? -4.392 9.623 -10.280 1.00 87.50 188 LEU A N 1
ATOM 1454 C CA . LEU A 1 188 ? -3.649 8.817 -11.232 1.00 87.50 188 LEU A CA 1
ATOM 1455 C C . LEU A 1 188 ? -3.115 9.756 -12.311 1.00 87.50 188 LEU A C 1
ATOM 1457 O O . LEU A 1 188 ? -3.879 10.538 -12.887 1.00 87.50 188 LEU A O 1
ATOM 1461 N N . VAL A 1 189 ? -1.815 9.694 -12.566 1.00 88.38 189 VAL A N 1
ATOM 1462 C CA . VAL A 1 189 ? -1.147 10.429 -13.642 1.00 88.38 189 VAL A CA 1
ATOM 1463 C C . VAL A 1 189 ? -0.588 9.421 -14.630 1.00 88.38 189 VAL A C 1
ATOM 1465 O O . VAL A 1 189 ? -0.030 8.411 -14.215 1.00 88.38 189 VAL A O 1
ATOM 1468 N N . TRP A 1 190 ? -0.727 9.690 -15.924 1.00 87.31 190 TRP A N 1
ATOM 1469 C CA . TRP A 1 190 ? -0.065 8.909 -16.965 1.00 87.31 190 TRP A CA 1
ATOM 1470 C C . TRP A 1 190 ? 0.422 9.802 -18.099 1.00 87.31 190 TRP A C 1
ATOM 1472 O O . TRP A 1 190 ? -0.047 10.935 -18.271 1.00 87.31 190 TRP A O 1
ATOM 1482 N N . ILE A 1 191 ? 1.401 9.291 -18.837 1.00 85.00 191 ILE A N 1
ATOM 1483 C CA . ILE A 1 191 ? 2.033 9.957 -19.966 1.00 85.00 191 ILE A CA 1
ATOM 1484 C C . ILE A 1 191 ? 1.758 9.146 -21.225 1.00 85.00 191 ILE A C 1
ATOM 1486 O O . ILE A 1 191 ? 1.975 7.938 -21.268 1.00 85.00 191 ILE A O 1
ATOM 1490 N N . GLU A 1 192 ? 1.301 9.834 -22.264 1.00 79.00 192 GLU A N 1
ATOM 1491 C CA . GLU A 1 192 ? 1.141 9.260 -23.600 1.00 79.00 192 GLU A CA 1
ATOM 1492 C C . GLU A 1 192 ? 2.266 9.734 -24.526 1.00 79.00 192 GLU A C 1
ATOM 1494 O O . GLU A 1 192 ? 2.921 10.744 -24.256 1.00 79.00 192 GLU A O 1
ATOM 1499 N N . GLY A 1 193 ? 2.479 9.032 -25.647 1.00 68.62 193 GLY A N 1
ATOM 1500 C CA . GLY A 1 193 ? 3.643 9.165 -26.543 1.00 68.62 193 GLY A CA 1
ATOM 1501 C C . GLY A 1 193 ? 3.979 10.567 -27.090 1.00 68.62 193 GLY A C 1
ATOM 1502 O O . GLY A 1 193 ? 5.014 10.731 -27.729 1.00 68.62 193 GLY A O 1
ATOM 1503 N N . CYS A 1 194 ? 3.158 11.589 -26.830 1.00 75.12 194 CYS A N 1
ATOM 1504 C CA . CYS A 1 194 ? 3.472 13.003 -27.063 1.00 75.12 194 CYS A CA 1
ATOM 1505 C C . CYS A 1 194 ? 4.130 13.726 -25.867 1.00 75.12 194 CYS A C 1
ATOM 1507 O O . CYS A 1 194 ? 4.269 14.948 -25.916 1.00 75.12 194 CYS A O 1
ATOM 1509 N N . ASN A 1 195 ? 4.518 13.014 -24.798 1.00 75.38 195 ASN A N 1
ATOM 1510 C CA . ASN A 1 195 ? 4.815 13.586 -23.473 1.00 75.38 195 ASN A CA 1
ATOM 1511 C C . ASN A 1 195 ? 3.641 14.409 -22.915 1.00 75.38 195 ASN A C 1
ATOM 1513 O O . ASN A 1 195 ? 3.821 15.386 -22.182 1.00 75.38 195 ASN A O 1
ATOM 1517 N N . CYS A 1 196 ? 2.420 14.027 -23.289 1.00 80.88 196 CYS A N 1
ATOM 1518 C CA . CYS A 1 196 ? 1.209 14.653 -22.793 1.00 80.88 196 CYS A CA 1
ATOM 1519 C C . CYS A 1 196 ? 0.861 14.045 -21.436 1.00 80.88 196 CYS A C 1
ATOM 1521 O O . CYS A 1 196 ? 0.717 12.830 -21.320 1.00 80.88 196 CYS A O 1
ATOM 1523 N N . TYR A 1 197 ? 0.736 14.896 -20.418 1.00 84.06 197 TYR A N 1
ATOM 1524 C CA . TYR A 1 197 ? 0.367 14.480 -19.070 1.00 84.06 197 TYR A CA 1
ATOM 1525 C C . TYR A 1 197 ? -1.146 14.470 -18.921 1.00 84.06 197 TYR A C 1
ATOM 1527 O O . TYR A 1 197 ? -1.803 15.505 -19.056 1.00 84.06 197 TYR A O 1
ATOM 1535 N N . HIS A 1 198 ? -1.679 13.318 -18.553 1.00 85.38 198 HIS A N 1
ATOM 1536 C CA . HIS A 1 198 ? -3.066 13.166 -18.163 1.00 85.38 198 HIS A CA 1
ATOM 1537 C C . HIS A 1 198 ? -3.149 12.971 -16.654 1.00 85.38 198 HIS A C 1
ATOM 1539 O O . HIS A 1 198 ? -2.270 12.373 -16.036 1.00 85.38 198 HIS A O 1
ATOM 1545 N N . ARG A 1 199 ? -4.204 13.511 -16.043 1.00 84.81 199 ARG A N 1
ATOM 1546 C CA . ARG A 1 199 ? -4.462 13.367 -14.612 1.00 84.81 199 ARG A CA 1
ATOM 1547 C C . ARG A 1 199 ? -5.932 13.075 -14.389 1.00 84.81 199 ARG A C 1
ATOM 1549 O O . ARG A 1 199 ? -6.781 13.902 -14.716 1.00 84.81 199 ARG A O 1
ATOM 1556 N N . LEU A 1 200 ? -6.212 11.950 -13.751 1.00 87.00 200 LEU A N 1
ATOM 1557 C CA . LEU A 1 200 ? -7.494 11.689 -13.119 1.00 87.00 200 LEU A CA 1
ATOM 1558 C C . LEU A 1 200 ? -7.383 12.087 -11.649 1.00 87.00 200 LEU A C 1
ATOM 1560 O O . LEU A 1 200 ? -6.451 11.673 -10.966 1.00 87.00 200 LEU A O 1
ATOM 1564 N N . ARG A 1 201 ? -8.320 12.900 -11.164 1.00 84.81 201 ARG A N 1
ATOM 1565 C CA . ARG A 1 201 ? -8.407 13.308 -9.760 1.00 84.81 201 ARG A CA 1
ATOM 1566 C C . ARG A 1 201 ? -9.736 12.842 -9.195 1.00 84.81 201 ARG A C 1
ATOM 1568 O O . ARG A 1 201 ? -10.777 13.097 -9.796 1.00 84.81 201 ARG A O 1
ATOM 1575 N N . VAL A 1 202 ? -9.686 12.231 -8.019 1.00 84.31 202 VAL A N 1
ATOM 1576 C CA . VAL A 1 202 ? -10.867 11.894 -7.230 1.00 84.31 202 VAL A CA 1
ATOM 1577 C C . VAL A 1 202 ? -10.781 12.650 -5.915 1.00 84.31 202 VAL A C 1
ATOM 1579 O O . VAL A 1 202 ? -9.854 12.450 -5.129 1.00 84.31 202 VAL A O 1
ATOM 1582 N N . ASP A 1 203 ? -11.741 13.546 -5.699 1.00 82.31 203 ASP A N 1
ATOM 1583 C CA . ASP A 1 203 ? -11.908 14.216 -4.415 1.00 82.31 203 ASP A CA 1
ATOM 1584 C C . ASP A 1 203 ? -12.612 13.281 -3.449 1.00 82.31 203 ASP A C 1
ATOM 1586 O O . ASP A 1 203 ? -13.669 12.721 -3.753 1.00 82.31 203 ASP A O 1
ATOM 1590 N N . LEU A 1 204 ? -11.998 13.087 -2.287 1.00 75.25 204 LEU A N 1
ATOM 1591 C CA . LEU A 1 204 ? -12.517 12.149 -1.313 1.00 75.25 204 LEU A CA 1
ATOM 1592 C C . LEU A 1 204 ? -13.669 12.798 -0.532 1.00 75.25 204 LEU A C 1
ATOM 1594 O O . LEU A 1 204 ? -13.501 13.898 -0.002 1.00 75.25 204 LEU A O 1
ATOM 1598 N N . PRO A 1 205 ? -14.840 12.135 -0.440 1.00 64.50 205 PRO A N 1
ATOM 1599 C CA . PRO A 1 205 ? -15.989 12.668 0.292 1.00 64.50 205 PRO A CA 1
ATOM 1600 C C . PRO A 1 205 ? -15.742 12.711 1.808 1.00 64.50 205 PRO A C 1
ATOM 1602 O O . PRO A 1 205 ? -16.319 13.545 2.500 1.00 64.50 205 PRO A O 1
ATOM 1605 N N . ASP A 1 206 ? -14.866 11.833 2.302 1.00 68.31 206 ASP A N 1
ATOM 1606 C CA . ASP A 1 206 ? -14.356 11.810 3.668 1.00 68.31 206 ASP A CA 1
ATOM 1607 C C . ASP A 1 206 ? -12.847 12.061 3.650 1.00 68.31 206 ASP A C 1
ATOM 1609 O O . ASP A 1 206 ? -12.131 11.547 2.791 1.00 68.31 206 ASP A O 1
ATOM 1613 N N . THR A 1 207 ? -12.337 12.794 4.637 1.00 76.50 207 THR A N 1
ATOM 1614 C CA . THR A 1 207 ? -10.890 12.961 4.797 1.00 76.50 207 THR A CA 1
ATOM 1615 C C . THR A 1 207 ? -10.220 11.614 5.088 1.00 76.50 207 THR A C 1
ATOM 1617 O O . THR A 1 207 ? -10.672 10.853 5.952 1.00 76.50 207 TH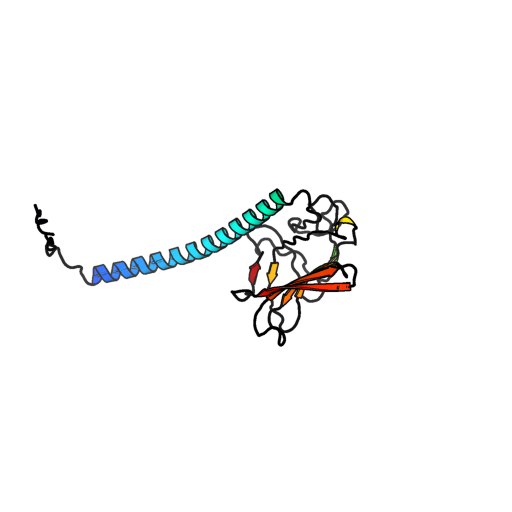R A O 1
ATOM 1620 N N . LEU A 1 208 ? -9.115 11.329 4.393 1.00 80.81 208 LEU A N 1
ATOM 1621 C CA . LEU A 1 208 ? -8.118 10.345 4.794 1.00 80.81 208 LEU A CA 1
ATOM 1622 C C . LEU A 1 208 ? -7.729 10.625 6.241 1.00 80.81 208 LEU A C 1
ATOM 1624 O O . LEU A 1 208 ? -7.330 11.722 6.638 1.00 80.81 208 LEU A O 1
ATOM 1628 N N . LYS A 1 209 ? -7.876 9.583 7.041 1.00 84.06 209 LYS A N 1
ATOM 1629 C CA . LYS A 1 209 ? -7.486 9.529 8.441 1.00 84.06 209 LYS A CA 1
ATOM 1630 C C . LYS A 1 209 ? -6.258 8.656 8.575 1.00 84.06 209 LYS A C 1
ATOM 1632 O O . LYS A 1 209 ? -6.209 7.565 8.004 1.00 84.06 209 LYS A O 1
ATOM 1637 N N . VAL A 1 210 ? -5.338 9.143 9.394 1.00 86.62 210 VAL A N 1
ATOM 1638 C CA . VAL A 1 210 ? -4.160 8.414 9.846 1.00 86.62 210 VAL A CA 1
ATOM 1639 C C . VAL A 1 210 ? -4.567 7.129 10.576 1.00 86.62 210 VAL A C 1
ATOM 1641 O O . VAL A 1 210 ? -5.601 7.087 11.250 1.00 86.62 210 VAL A O 1
ATOM 1644 N N . GLY A 1 211 ? -3.756 6.081 10.437 1.00 84.06 211 GLY A N 1
ATOM 1645 C CA . GLY A 1 211 ? -3.913 4.815 11.151 1.00 84.06 211 GLY A CA 1
ATOM 1646 C C . GLY A 1 211 ? -5.036 3.924 10.617 1.00 84.06 211 GLY A C 1
ATOM 1647 O O . GLY A 1 211 ? -5.480 3.015 11.314 1.00 84.06 211 GLY A O 1
ATOM 1648 N N . ARG A 1 212 ? -5.541 4.195 9.408 1.00 82.12 212 ARG A N 1
ATOM 1649 C CA . ARG A 1 212 ? -6.570 3.388 8.739 1.00 82.12 212 ARG A CA 1
ATOM 1650 C C . ARG A 1 212 ? -6.055 2.899 7.401 1.00 82.12 212 ARG A C 1
ATOM 1652 O O . ARG A 1 212 ? -5.365 3.652 6.720 1.00 82.12 212 ARG A O 1
ATOM 1659 N N . TRP A 1 213 ? -6.434 1.683 7.026 1.00 83.12 213 TRP A N 1
ATOM 1660 C CA . TRP A 1 213 ? -6.180 1.217 5.671 1.00 83.12 213 TRP A CA 1
ATOM 1661 C C . TRP A 1 213 ? -7.284 1.632 4.704 1.00 83.12 213 TRP A C 1
ATOM 1663 O O . TRP A 1 213 ? -8.459 1.752 5.076 1.00 83.12 213 TRP A O 1
ATOM 1673 N N . TYR A 1 214 ? -6.865 1.774 3.456 1.00 83.62 214 TYR A N 1
ATOM 1674 C CA . TYR A 1 214 ? -7.661 2.084 2.282 1.00 83.62 214 TYR A CA 1
ATOM 1675 C C . TYR A 1 214 ? -7.305 1.107 1.158 1.00 83.62 214 TYR A C 1
ATOM 1677 O O . TYR A 1 214 ? -6.251 0.469 1.199 1.00 83.62 214 TYR A O 1
ATOM 1685 N N . GLN A 1 215 ? -8.204 1.018 0.182 1.00 83.94 215 GLN A N 1
ATOM 1686 C CA . GLN A 1 215 ? -8.090 0.260 -1.061 1.00 83.94 215 GLN A CA 1
ATOM 1687 C C . GLN A 1 215 ? -8.600 1.141 -2.200 1.00 83.94 215 GLN A C 1
ATOM 1689 O O . GLN A 1 215 ? -9.568 1.897 -1.933 1.00 83.94 215 GLN A O 1
#

InterPro domains:
  IPR012902 Prokaryotic N-terminal methylation site [PF07963] (15-38)
  IPR012902 Prokaryotic N-terminal methylation site [PS00409] (17-37)
  IPR012902 Prokaryotic N-terminal methylation site [TIGR02532] (17-39)
  IPR013320 Concanavalin A-like lectin/glucanase domain superfamily [SSF49899] (61-214)

Sequence (215 aa):
MIKRLSKFSFQSFEKDKGFTLIELLVVIAIVGLLASITLVAIKKAGEKAKWARMLQFSSSLYHALGAGLVGEWRFEEGANGTCADGKDVCDTSGYENNGEWNGTGTHWADNDVSELGTAGQFNGSNDYIEILDSGTLDGMNELTIQLWFRIDNLSSNQIQWQLEKERSYSLGYISQSASVGDNQSIFLVWIEGCNCYHRLRVDLPDTLKVGRWYQ